Protein 3C6X (pdb70)

Sequence (256 aa):
AFAHFVLIHTICHGAWIWHKLKPLLEALGHKKVTALDLAASGVVDDPPRQIEEIGSFDEYSEPLLTFLEEALPPGEKKVILVGESCGGLNIAIAADKKYCEKIAAAVFHNSVLPDTEHCCPSYVVDKLMEVFPDWKDTTYFTTYTTKDGKEEITGLKLGFTLLRENLYTLCGGPPEEYELAKMLTRKKKGSLFQNILAKRPFFTKEGYGSIKKIYVWTDQDEIFLPEFQLWQIENYKPDKVYKVEGGDHKLQLTKTKEIAEILQEVADTYN

Structure (mmCIF, N/CA/C/O backbone):
data_3C6X
#
_entry.id   3C6X
#
_cell.length_a   47.251
_cell.length_b   106.343
_cell.length_c   128.220
_cell.angle_alpha   90.00
_cell.angle_beta   90.00
_cell.angle_gamma   90.00
#
_symmetry.space_group_name_H-M   'C 2 2 21'
#
loop_
_entity.id
_entity.type
_entity.pdbx_description
1 polymer Hydroxynitrilase
2 non-polymer 'SULFATE ION'
3 non-polymer BETA-MERCAPTOETHANOL
4 non-polymer DI(HYDROXYETHYL)ETHER
5 water water
#
loop_
_atom_site.group_PDB
_atom_site.id
_atom_site.type_symbol
_atom_site.label_atom_id
_atom_site.label_alt_id
_atom_site.label_comp_id
_atom_site.label_asym_id
_atom_site.label_entity_id
_atom_site.label_seq_id
_atom_site.pdbx_PDB_ins_code
_atom_site.Cartn_x
_atom_site.Cartn_y
_atom_site.Cartn_z
_atom_site.occupancy
_atom_site.B_iso_or_equiv
_atom_site.auth_seq_id
_atom_site.auth_comp_id
_atom_site.auth_asym_id
_atom_site.auth_atom_id
_atom_site.pdbx_PDB_model_num
ATOM 1 N N . ALA A 1 2 ? 27.774 25.707 5.537 1.00 11.77 2 ALA A N 1
ATOM 2 C CA . ALA A 1 2 ? 26.366 25.438 5.187 1.00 11.45 2 ALA A CA 1
ATOM 3 C C . ALA A 1 2 ? 25.703 26.707 4.686 1.00 9.59 2 ALA A C 1
ATOM 4 O O . ALA A 1 2 ? 26.115 27.801 5.032 1.00 10.49 2 ALA A O 1
ATOM 11 N N . PHE A 1 3 ? 24.656 26.506 3.902 1.00 9.22 3 PHE A N 1
ATOM 12 C CA . PHE A 1 3 ? 23.792 27.583 3.431 1.00 9.09 3 PHE A CA 1
ATOM 13 C C . PHE A 1 3 ? 22.461 27.580 4.166 1.00 9.73 3 PHE A C 1
ATOM 14 O O . PHE A 1 3 ? 21.980 26.490 4.557 1.00 13.02 3 PHE A O 1
ATOM 31 N N . ALA A 1 4 ? 21.852 28.687 4.394 1.00 8.23 4 ALA A N 1
ATOM 32 C CA . ALA A 1 4 ? 20.608 28.890 5.025 1.00 7.99 4 ALA A CA 1
ATOM 33 C C . ALA A 1 4 ? 19.738 29.850 4.224 1.00 7.48 4 ALA A C 1
ATOM 34 O O . ALA A 1 4 ? 20.233 30.555 3.326 1.00 8.59 4 ALA A O 1
ATOM 41 N N . HIS A 1 5 ? 18.479 29.891 4.620 1.00 7.27 5 HIS A N 1
ATOM 42 C CA . HIS A 1 5 ? 17.533 30.903 4.160 1.00 7.24 5 HIS A CA 1
ATOM 43 C C . HIS A 1 5 ? 17.303 31.841 5.327 1.00 6.76 5 HIS A C 1
ATOM 44 O O . HIS A 1 5 ? 16.649 31.498 6.308 1.00 7.87 5 HIS A O 1
ATOM 58 N N . PHE A 1 6 ? 17.859 33.052 5.200 1.00 7.01 6 PHE A N 1
ATOM 59 C CA . PHE A 1 6 ? 17.699 34.111 6.199 1.00 6.89 6 PHE A CA 1
ATOM 60 C C . PHE A 1 6 ? 16.493 34.976 5.830 1.00 6.89 6 PHE A C 1
ATOM 61 O O . PHE A 1 6 ? 16.346 35.363 4.674 1.00 7.89 6 PHE A O 1
ATOM 78 N N . VAL A 1 7 ? 15.691 35.306 6.851 1.00 6.62 7 VAL A N 1
ATOM 79 C CA . VAL A 1 7 ? 14.552 36.219 6.682 1.00 6.46 7 VAL A CA 1
ATOM 80 C C . VAL A 1 7 ? 14.852 37.412 7.578 1.00 6.24 7 VAL A C 1
ATOM 81 O O . VAL A 1 7 ? 14.874 37.305 8.797 1.00 7.03 7 VAL A O 1
ATOM 94 N N . LEU A 1 8 ? 15.126 38.544 6.931 1.00 6.37 8 LEU A N 1
ATOM 95 C CA . LEU A 1 8 ? 15.571 39.769 7.597 1.00 6.36 8 LEU A CA 1
ATOM 96 C C . LEU A 1 8 ? 14.337 40.633 7.886 1.00 5.91 8 LEU A C 1
ATOM 97 O O . LEU A 1 8 ? 13.544 40.905 6.975 1.00 6.99 8 LEU A O 1
ATOM 113 N N . ILE A 1 9 ? 14.205 41.084 9.134 1.00 5.87 9 ILE A N 1
ATOM 114 C CA . ILE A 1 9 ? 13.019 41.742 9.664 1.00 5.97 9 ILE A CA 1
ATOM 115 C C . ILE A 1 9 ? 13.418 43.089 10.265 1.00 5.81 9 ILE A C 1
ATOM 116 O O . ILE A 1 9 ? 14.085 43.155 11.299 1.00 6.27 9 ILE A O 1
ATOM 132 N N . HIS A 1 10 ? 13.036 44.155 9.581 1.00 6.07 10 HIS A N 1
ATOM 133 C CA . HIS A 1 10 ? 13.295 45.531 9.995 1.00 6.12 10 HIS A CA 1
ATOM 134 C C . HIS A 1 10 ? 12.481 45.907 11.245 1.00 6.19 10 HIS A C 1
ATOM 135 O O . HIS A 1 10 ? 11.523 45.229 11.620 1.00 6.95 10 HIS A O 1
ATOM 149 N N . THR A 1 11 ? 12.871 47.050 11.824 1.00 6.56 11 THR A N 1
ATOM 150 C CA . THR A 1 11 ? 12.186 47.631 12.972 1.00 6.70 11 THR A CA 1
ATOM 151 C C . THR A 1 11 ? 11.060 48.583 12.567 1.00 6.84 11 THR A C 1
ATOM 152 O O . THR A 1 11 ? 10.856 48.913 11.406 1.00 6.54 11 THR A O 1
ATOM 163 N N . ILE A 1 12 ? 10.329 49.051 13.572 1.00 7.23 12 ILE A N 1
ATOM 164 C CA . ILE A 1 12 ? 9.254 50.009 13.317 1.00 7.30 12 ILE A CA 1
ATOM 165 C C . ILE A 1 12 ? 9.821 51.235 12.623 1.00 6.83 12 ILE A C 1
ATOM 166 O O . ILE A 1 12 ? 10.961 51.673 12.868 1.00 7.57 12 ILE A O 1
ATOM 182 N N . CYS A 1 13 ? 8.993 51.789 11.757 1.00 6.87 13 CYS A N 1
ATOM 183 C CA . CYS A 1 13 ? 9.278 53.014 11.018 1.00 7.36 13 CYS A CA 1
ATOM 184 C C . CYS A 1 13 ? 10.319 52.792 9.911 1.00 7.47 13 CYS A C 1
ATOM 185 O O . CYS A 1 13 ? 10.657 53.767 9.237 1.00 8.97 13 CYS A O 1
ATOM 192 N N . HIS A 1 14 ? 10.813 51.574 9.749 1.00 6.89 14 HIS A N 1
ATOM 193 C CA . HIS A 1 14 ? 11.808 51.212 8.766 1.00 6.91 14 HIS A CA 1
ATOM 194 C C . HIS A 1 14 ? 11.173 50.274 7.738 1.00 6.61 14 HIS A C 1
ATOM 195 O O . HIS A 1 14 ? 9.964 50.073 7.733 1.00 8.13 14 HIS A O 1
ATOM 209 N N . GLY A 1 15 ? 11.995 49.695 6.872 1.00 7.15 15 GLY A N 1
ATOM 210 C CA . GLY A 1 15 ? 11.561 48.782 5.830 1.00 6.59 15 GLY A CA 1
ATOM 211 C C . GLY A 1 15 ? 12.722 47.912 5.440 1.00 6.45 15 GLY A C 1
ATOM 212 O O . GLY A 1 15 ? 13.835 48.045 5.985 1.00 6.91 15 GLY A O 1
ATOM 216 N N . ALA A 1 16 ? 12.498 47.029 4.488 1.00 6.71 16 ALA A N 1
ATOM 217 C CA . ALA A 1 16 ? 13.520 46.120 3.985 1.00 6.87 16 ALA A CA 1
ATOM 218 C C . ALA A 1 16 ? 14.791 46.823 3.581 1.00 6.22 16 ALA A C 1
ATOM 219 O O . ALA A 1 16 ? 15.878 46.230 3.669 1.00 6.45 16 ALA A O 1
ATOM 226 N N . TRP A 1 17 ? 14.679 48.057 3.112 1.00 6.22 17 TRP A N 1
ATOM 227 C CA . TRP A 1 17 ? 15.812 48.862 2.667 1.00 6.33 17 TRP A CA 1
ATOM 228 C C . TRP A 1 17 ? 16.929 48.926 3.674 1.00 6.20 17 TRP A C 1
ATOM 229 O O . TRP A 1 17 ? 18.098 49.109 3.276 1.00 6.61 17 TRP A O 1
ATOM 250 N N . ILE A 1 18 ? 16.675 48.789 4.985 1.00 6.19 18 ILE A N 1
ATOM 251 C CA . ILE A 1 18 ? 17.765 48.862 5.954 1.00 6.41 18 ILE A CA 1
ATOM 252 C C . ILE A 1 18 ? 18.783 47.738 5.740 1.00 6.38 18 ILE A C 1
ATOM 253 O O . ILE A 1 18 ? 19.958 47.865 6.142 1.00 7.01 18 ILE A O 1
ATOM 269 N N . TRP A 1 19 ? 18.352 46.647 5.118 1.00 6.06 19 TRP A N 1
ATOM 270 C CA . TRP A 1 19 ? 19.168 45.470 4.868 1.00 6.29 19 TRP A CA 1
ATOM 271 C C . TRP A 1 19 ? 19.923 45.516 3.534 1.00 5.99 19 TRP A C 1
ATOM 272 O O . TRP A 1 19 ? 20.462 44.495 3.102 1.00 6.69 19 TRP A O 1
ATOM 293 N N . HIS A 1 20 ? 19.935 46.670 2.861 1.00 6.21 20 HIS A N 1
ATOM 294 C CA . HIS A 1 20 ? 20.460 46.712 1.500 1.00 6.66 20 HIS A CA 1
ATOM 295 C C . HIS A 1 20 ? 21.931 46.395 1.373 1.00 6.55 20 HIS A C 1
ATOM 296 O O . HIS A 1 20 ? 22.368 46.025 0.273 1.00 7.62 20 HIS A O 1
ATOM 310 N N . LYS A 1 21 ? 22.714 46.566 2.442 1.00 6.73 21 LYS A N 1
ATOM 311 C CA . LYS A 1 21 ? 24.115 46.145 2.429 1.00 7.28 21 LYS A CA 1
ATOM 312 C C . LYS A 1 21 ? 24.295 44.690 2.830 1.00 7.25 21 LYS A C 1
ATOM 313 O O . LYS A 1 21 ? 25.122 43.957 2.269 1.00 9.00 21 LYS A O 1
ATOM 332 N N . LEU A 1 22 ? 23.545 44.230 3.834 1.00 6.89 22 LEU A N 1
ATOM 333 C CA . LEU A 1 22 ? 23.726 42.892 4.349 1.00 6.69 22 LEU A CA 1
ATOM 334 C C . LEU A 1 22 ? 23.254 41.821 3.376 1.00 6.91 22 LEU A C 1
ATOM 335 O O . LEU A 1 22 ? 23.869 40.765 3.250 1.00 7.71 22 LEU A O 1
ATOM 351 N N . LYS A 1 23 ? 22.115 42.054 2.725 1.00 6.78 23 LYS A N 1
ATOM 352 C CA . LYS A 1 23 ? 21.517 41.036 1.854 1.00 7.13 23 LYS A CA 1
ATOM 353 C C . LYS A 1 23 ? 22.498 40.584 0.769 1.00 7.31 23 LYS A C 1
ATOM 354 O O . LYS A 1 23 ? 22.722 39.370 0.643 1.00 7.71 23 LYS A O 1
ATOM 373 N N . PRO A 1 24 ? 23.130 41.473 -0.008 1.00 7.90 24 PRO A N 1
ATOM 374 C CA . PRO A 1 24 ? 24.069 40.984 -1.028 1.00 9.06 24 PRO A CA 1
ATOM 375 C C . PRO A 1 24 ? 25.271 40.279 -0.419 1.00 8.39 24 PRO A C 1
ATOM 376 O O . PRO A 1 24 ? 25.821 39.356 -1.032 1.00 8.96 24 PRO A O 1
ATOM 387 N N . LEU A 1 25 ? 25.732 40.691 0.747 1.00 8.20 25 LEU A N 1
ATOM 388 C CA . LEU A 1 25 ? 26.873 40.018 1.372 1.00 8.50 25 LEU A CA 1
ATOM 389 C C . LEU A 1 25 ? 26.521 38.595 1.755 1.00 7.95 25 LEU A C 1
ATOM 390 O O . LEU A 1 25 ? 27.297 37.639 1.517 1.00 9.41 25 LEU A O 1
ATOM 416 N N . LEU A 1 26 ? 25.334 38.374 2.321 1.00 7.26 26 LEU A N 1
ATOM 417 C CA . LEU A 1 26 ? 24.899 37.028 2.638 1.00 7.29 26 LEU A CA 1
ATOM 418 C C . LEU A 1 26 ? 24.740 36.196 1.377 1.00 7.35 26 LEU A C 1
ATOM 419 O O . LEU A 1 26 ? 25.083 35.009 1.350 1.00 8.04 26 LEU A O 1
ATOM 435 N N . GLU A 1 27 ? 24.205 36.794 0.300 1.00 7.26 27 GLU A N 1
ATOM 436 C CA . GLU A 1 27 ? 24.080 36.057 -0.950 1.00 7.71 27 GLU A CA 1
ATOM 437 C C . GLU A 1 27 ? 25.444 35.694 -1.501 1.00 7.82 27 GLU A C 1
ATOM 438 O O . GLU A 1 27 ? 25.598 34.608 -2.105 1.00 8.88 27 GLU A O 1
ATOM 450 N N . ALA A 1 28 ? 26.443 36.522 -1.307 1.00 8.29 28 ALA A N 1
ATOM 451 C CA . ALA A 1 28 ? 27.811 36.232 -1.772 1.00 8.97 28 ALA A CA 1
ATOM 452 C C . ALA A 1 28 ? 28.467 35.119 -0.967 1.00 8.85 28 ALA A C 1
ATOM 453 O O . ALA A 1 28 ? 29.486 34.580 -1.421 1.00 10.77 28 ALA A O 1
ATOM 460 N N . LEU A 1 29 ? 27.897 34.719 0.165 1.00 8.67 29 LEU A N 1
ATOM 461 C CA . LEU A 1 29 ? 28.278 33.536 0.923 1.00 8.77 29 LEU A CA 1
ATOM 462 C C . LEU A 1 29 ? 27.526 32.297 0.488 1.00 8.43 29 LEU A C 1
ATOM 463 O O . LEU A 1 29 ? 27.809 31.193 0.971 1.00 9.83 29 LEU A O 1
ATOM 479 N N . GLY A 1 30 ? 26.529 32.456 -0.383 1.00 8.37 30 GLY A N 1
ATOM 480 C CA . GLY A 1 30 ? 25.733 31.351 -0.887 1.00 8.57 30 GLY A CA 1
ATOM 481 C C . GLY A 1 30 ? 24.367 31.172 -0.296 1.00 8.30 30 GLY A C 1
ATOM 482 O O . GLY A 1 30 ? 23.666 30.195 -0.614 1.00 8.94 30 GLY A O 1
ATOM 486 N N . HIS A 1 31 ? 23.947 32.089 0.590 1.00 7.98 31 HIS A N 1
ATOM 487 C CA . HIS A 1 31 ? 22.650 31.963 1.255 1.00 7.73 31 HIS A CA 1
ATOM 488 C C . HIS A 1 31 ? 21.516 32.474 0.385 1.00 7.42 31 HIS A C 1
ATOM 489 O O . HIS A 1 31 ? 21.704 33.273 -0.524 1.00 8.94 31 HIS A O 1
ATOM 503 N N A LYS A 1 32 ? 20.313 32.018 0.733 0.50 7.80 32 LYS A N 1
ATOM 504 N N B LYS A 1 32 ? 20.305 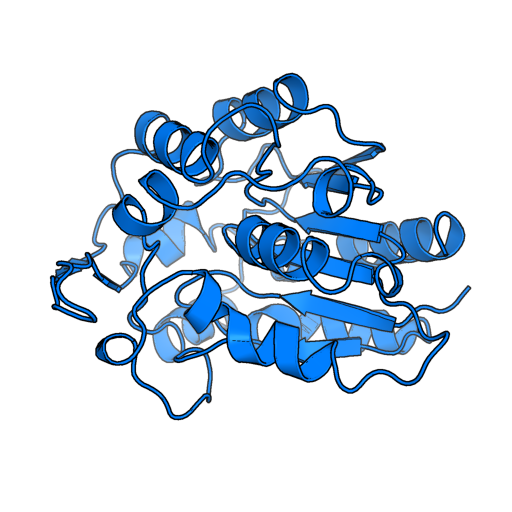32.046 0.741 0.50 7.62 32 LYS A N 1
ATOM 505 C CA A LYS A 1 32 ? 19.077 32.640 0.267 0.50 7.86 32 LYS A CA 1
ATOM 506 C CA B LYS A 1 32 ? 19.065 32.636 0.253 0.50 7.44 32 LYS A CA 1
ATOM 507 C C A LYS A 1 32 ? 18.722 33.721 1.286 0.50 7.14 32 LYS A C 1
ATOM 508 C C B LYS A 1 32 ? 18.597 33.671 1.272 0.50 7.29 32 LYS A C 1
ATOM 509 O O A LYS A 1 32 ? 18.906 33.504 2.502 0.50 6.76 32 LYS A O 1
ATOM 510 O O B LYS A 1 32 ? 18.582 33.360 2.480 0.50 6.76 32 LYS A O 1
ATOM 547 N N . VAL A 1 33 ? 18.213 34.845 0.811 1.00 7.11 33 VAL A N 1
ATOM 548 C CA . VAL A 1 33 ? 17.825 35.939 1.698 1.00 6.85 33 VAL A CA 1
ATOM 549 C C . VAL A 1 33 ? 16.483 36.498 1.265 1.00 6.78 33 VAL A C 1
ATOM 550 O O . VAL A 1 33 ? 16.320 36.839 0.077 1.00 7.77 33 VAL A O 1
ATOM 563 N N . THR A 1 34 ? 15.579 36.648 2.224 1.00 6.61 34 THR A N 1
ATOM 564 C CA . THR A 1 34 ? 14.325 37.369 2.043 1.00 6.94 34 THR A CA 1
ATOM 565 C C . THR A 1 34 ? 14.354 38.571 2.985 1.00 6.61 34 THR A C 1
ATOM 566 O O . THR A 1 34 ? 14.592 38.376 4.186 1.00 8.57 34 THR A O 1
ATOM 577 N N . ALA A 1 35 ? 14.117 39.760 2.478 1.00 6.75 35 ALA A N 1
ATOM 578 C CA . ALA A 1 35 ? 14.022 40.976 3.277 1.00 6.71 35 ALA A CA 1
ATOM 579 C C . ALA A 1 35 ? 12.639 41.561 3.036 1.00 6.91 35 ALA A C 1
ATOM 580 O O . ALA A 1 35 ? 12.366 42.051 1.963 1.00 9.27 35 ALA A O 1
ATOM 587 N N . LEU A 1 36 ? 11.779 41.452 4.032 1.00 8.03 36 LEU A N 1
ATOM 588 C CA . LEU A 1 36 ? 10.400 41.804 3.954 1.00 9.81 36 LEU A CA 1
ATOM 589 C C . LEU A 1 36 ? 10.111 43.238 4.312 1.00 7.16 36 LEU A C 1
ATOM 590 O O . LEU A 1 36 ? 10.774 43.783 5.160 1.00 10.47 36 LEU A O 1
ATOM 606 N N . ASP A 1 37 ? 9.084 43.860 3.708 1.00 7.37 37 ASP A N 1
ATOM 607 C CA . ASP A 1 37 ? 8.423 45.021 4.280 1.00 6.79 37 ASP A CA 1
ATOM 608 C C . ASP A 1 37 ? 7.224 44.537 5.113 1.00 6.61 37 ASP A C 1
ATOM 609 O O . ASP A 1 37 ? 6.343 43.846 4.603 1.00 7.55 37 ASP A O 1
ATOM 618 N N . LEU A 1 38 ? 7.215 44.912 6.391 1.00 6.68 38 LEU A N 1
ATOM 619 C CA . LEU A 1 38 ? 6.073 44.628 7.244 1.00 6.82 38 LEU A CA 1
ATOM 620 C C . LEU A 1 38 ? 4.932 45.561 6.897 1.00 6.81 38 LEU A C 1
ATOM 621 O O . LEU A 1 38 ? 5.025 46.406 6.005 1.00 7.28 38 LEU A O 1
ATOM 637 N N . ALA A 1 39 ? 3.781 45.382 7.566 1.00 7.46 39 ALA A N 1
ATOM 638 C CA . ALA A 1 39 ? 2.624 46.197 7.169 1.00 7.80 39 ALA A CA 1
ATOM 639 C C . ALA A 1 39 ? 2.957 47.679 7.361 1.00 7.41 39 ALA A C 1
ATOM 640 O O . ALA A 1 39 ? 3.589 48.063 8.341 1.00 8.00 39 ALA A O 1
ATOM 647 N N . ALA A 1 40 ? 2.486 48.483 6.412 1.00 8.11 40 ALA A N 1
ATOM 648 C CA . ALA A 1 40 ? 2.591 49.952 6.508 1.00 8.36 40 ALA A CA 1
ATOM 649 C C . ALA A 1 40 ? 4.054 50.389 6.624 1.00 7.86 40 ALA A C 1
ATOM 650 O O . ALA A 1 40 ? 4.325 51.494 7.127 1.00 9.47 40 ALA A O 1
ATOM 657 N N . SER A 1 41 ? 4.980 49.592 6.085 1.00 7.38 41 SER A N 1
ATOM 658 C CA . SER A 1 41 ? 6.403 49.845 6.173 1.00 7.16 41 SER A CA 1
ATOM 659 C C . SER A 1 41 ? 7.054 49.808 4.822 1.00 7.59 41 SER A C 1
ATOM 660 O O . SER A 1 41 ? 6.587 49.071 3.923 1.00 8.09 41 SER A O 1
ATOM 668 N N . GLY A 1 42 ? 8.145 50.514 4.624 1.00 7.85 42 GLY A N 1
ATOM 669 C CA . GLY A 1 42 ? 8.846 50.484 3.343 1.00 8.77 42 GLY A CA 1
ATOM 670 C C . GLY A 1 42 ? 7.887 50.854 2.221 1.00 9.65 42 GLY A C 1
ATOM 671 O O . GLY A 1 42 ? 7.224 51.894 2.302 1.00 12.09 42 GLY A O 1
ATOM 675 N N A VAL A 1 43 ? 7.767 49.965 1.218 0.50 8.78 43 VAL A N 1
ATOM 676 N N B VAL A 1 43 ? 7.892 50.136 1.116 0.50 11.61 43 VAL A N 1
ATOM 677 C CA A VAL A 1 43 ? 6.814 50.142 0.102 0.50 7.09 43 VAL A CA 1
ATOM 678 C CA B VAL A 1 43 ? 7.047 50.797 0.079 0.50 13.95 43 VAL A CA 1
ATOM 679 C C A VAL A 1 43 ? 5.534 49.325 0.223 0.50 6.44 43 VAL A C 1
ATOM 680 C C B VAL A 1 43 ? 5.705 50.171 0.167 0.50 13.11 43 VAL A C 1
ATOM 681 O O A VAL A 1 43 ? 4.713 49.233 -0.721 0.50 7.36 43 VAL A O 1
ATOM 682 O O B VAL A 1 43 ? 4.906 50.266 -0.809 0.50 23.15 43 VAL A O 1
ATOM 689 N N A ASP A 1 44 ? 5.255 48.811 1.435 0.50 6.20 44 ASP A N 1
ATOM 690 N N B ASP A 1 44 ? 5.284 49.510 1.262 0.50 11.61 44 ASP A N 1
ATOM 691 C CA A ASP A 1 44 ? 3.929 48.264 1.643 0.50 6.41 44 ASP A CA 1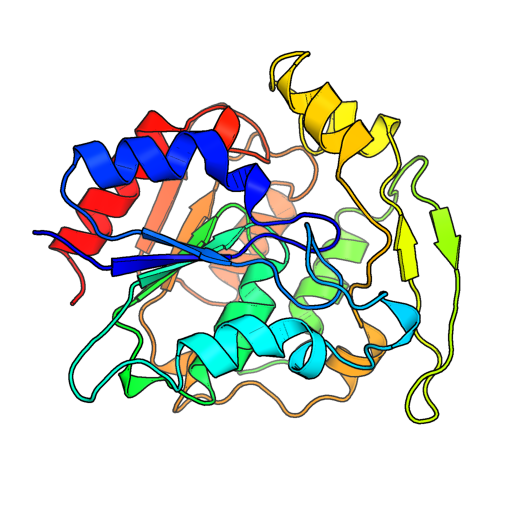
ATOM 692 C CA B ASP A 1 44 ? 3.914 49.055 1.337 0.50 15.13 44 ASP A CA 1
ATOM 693 C C A ASP A 1 44 ? 2.848 49.325 1.446 0.50 6.22 44 ASP A C 1
ATOM 694 C C B ASP A 1 44 ? 2.962 50.255 1.323 0.50 15.75 44 ASP A C 1
ATOM 695 O O A ASP A 1 44 ? 2.983 50.480 1.893 0.50 6.55 44 ASP A O 1
ATOM 696 O O B ASP A 1 44 ? 3.102 51.191 2.105 0.50 15.78 44 ASP A O 1
ATOM 705 N N A PRO A 1 45 ? 1.737 49.007 0.800 0.50 6.61 45 PRO A N 1
ATOM 706 N N B PRO A 1 45 ? 1.755 50.189 1.072 0.50 21.67 45 PRO A N 1
ATOM 707 C CA A PRO A 1 45 ? 0.689 49.992 0.484 0.50 8.28 45 PRO A CA 1
ATOM 708 C CA B PRO A 1 45 ? 0.418 50.537 0.610 0.50 21.51 45 PRO A CA 1
ATOM 709 C C A PRO A 1 45 ? -0.193 50.454 1.621 0.50 8.73 45 PRO A C 1
ATOM 710 C C B PRO A 1 45 ? -0.523 50.903 1.645 0.50 24.71 45 PRO A C 1
ATOM 711 O O A PRO A 1 45 ? -1.010 51.314 1.279 0.50 11.95 45 PRO A O 1
ATOM 712 O O B PRO A 1 45 ? -1.604 51.393 1.682 0.50 28.83 45 PRO A O 1
ATOM 719 N N . ARG A 1 46 ? -0.160 49.881 2.753 1.00 11.26 46 ARG A N 1
ATOM 720 C CA . ARG A 1 46 ? -0.995 50.248 3.873 1.00 11.17 46 ARG A CA 1
ATOM 721 C C . ARG A 1 46 ? -0.370 51.494 4.604 1.00 10.51 46 ARG A C 1
ATOM 722 O O . ARG A 1 46 ? 0.858 51.679 4.601 1.00 9.65 46 ARG A O 1
ATOM 743 N N . GLN A 1 47 ? -1.217 52.306 5.275 1.00 11.31 47 GLN A N 1
ATOM 744 C CA . GLN A 1 47 ? -0.764 53.312 6.214 1.00 11.21 47 GLN A CA 1
ATOM 745 C C . GLN A 1 47 ? -0.942 52.794 7.631 1.00 9.85 47 GLN A C 1
ATOM 746 O O . GLN A 1 47 ? -1.787 51.945 7.868 1.00 10.39 47 GLN A O 1
ATOM 760 N N . ILE A 1 48 ? -0.144 53.297 8.583 1.00 10.07 48 ILE A N 1
ATOM 761 C CA . ILE A 1 48 ? -0.163 52.735 9.910 1.00 9.70 48 ILE A CA 1
ATOM 762 C C . ILE A 1 48 ? -1.542 52.825 10.567 1.00 9.41 48 ILE A C 1
ATOM 763 O O . ILE A 1 48 ? -1.871 51.965 11.383 1.00 9.78 48 ILE A O 1
ATOM 779 N N . GLU A 1 49 ? -2.319 53.853 10.248 1.00 11.23 49 GLU A N 1
ATOM 780 C CA . GLU A 1 49 ? -3.613 53.999 10.889 1.00 11.58 49 GLU A CA 1
ATOM 781 C C . GLU A 1 49 ? -4.599 52.871 10.555 1.00 11.37 49 GLU A C 1
ATOM 782 O O . GLU A 1 49 ? -5.618 52.730 11.222 1.00 13.71 49 GLU A O 1
ATOM 794 N N . GLU A 1 50 ? -4.270 52.020 9.558 1.00 10.76 50 GLU A N 1
ATOM 795 C CA . GLU A 1 50 ? -5.045 50.864 9.232 1.00 11.89 50 GLU A CA 1
ATOM 796 C C . GLU A 1 50 ? -4.685 49.671 10.124 1.00 11.46 50 GLU A C 1
ATOM 797 O O . GLU A 1 50 ? -5.362 48.652 10.043 1.00 14.10 50 GLU A O 1
ATOM 809 N N . ILE A 1 51 ? -3.619 49.745 10.914 1.00 9.60 51 ILE A N 1
ATOM 810 C CA . ILE A 1 51 ? -3.040 48.605 11.599 1.00 9.34 51 ILE A CA 1
ATOM 811 C C . ILE A 1 51 ? -3.348 48.737 13.085 1.00 9.32 51 ILE A C 1
ATOM 812 O O . ILE A 1 51 ? -3.082 49.768 13.698 1.00 10.77 51 ILE A O 1
ATOM 828 N N . GLY A 1 52 ? -3.920 47.671 13.673 1.00 9.57 52 GLY A N 1
ATOM 829 C CA . GLY A 1 52 ? -4.383 47.755 15.057 1.00 10.28 52 GLY A CA 1
ATOM 830 C C . GLY A 1 52 ? -3.574 47.054 16.110 1.00 9.80 52 GLY A C 1
ATOM 831 O O . GLY A 1 52 ? -3.932 47.145 17.296 1.00 11.25 52 GLY A O 1
ATOM 835 N N . SER A 1 53 ? -2.521 46.309 15.734 1.00 9.09 53 SER A N 1
ATOM 836 C CA . SER A 1 53 ? -1.753 45.564 16.726 1.00 9.02 53 SER A CA 1
ATOM 837 C C . SER A 1 53 ? -0.418 45.194 16.098 1.00 8.42 53 SER A C 1
ATOM 838 O O . SER A 1 53 ? -0.245 45.190 14.873 1.00 8.18 53 SER A O 1
ATOM 846 N N . PHE A 1 54 ? 0.498 44.773 16.958 1.00 8.60 54 PHE A N 1
ATOM 847 C CA . PHE A 1 54 ? 1.786 44.248 16.512 1.00 8.59 54 PHE A CA 1
ATOM 848 C C . PHE A 1 54 ? 1.587 42.956 15.691 1.00 8.24 54 PHE A C 1
ATOM 849 O O . PHE A 1 54 ? 2.359 42.671 14.783 1.00 8.61 54 PHE A O 1
ATOM 866 N N . ASP A 1 55 ? 0.563 42.189 16.002 1.00 8.74 55 ASP A N 1
ATOM 867 C CA . ASP A 1 55 ? 0.261 40.974 15.253 1.00 9.08 55 ASP A CA 1
ATOM 868 C C . ASP A 1 55 ? -0.198 41.337 13.844 1.00 8.50 55 ASP A C 1
ATOM 869 O O . ASP A 1 55 ? 0.279 40.700 12.888 1.00 9.52 55 ASP A O 1
ATOM 878 N N . GLU A 1 56 ? -1.062 42.307 13.666 1.00 8.73 56 GLU A N 1
ATOM 879 C CA . GLU A 1 56 ? -1.447 42.743 12.313 1.00 8.75 56 GLU A CA 1
ATOM 880 C C . GLU A 1 56 ? -0.271 43.321 11.558 1.00 8.17 56 GLU A C 1
ATOM 881 O O . GLU A 1 56 ? -0.083 43.074 10.358 1.00 8.68 56 GLU A O 1
ATOM 899 N N . TYR A 1 57 ? 0.569 44.090 12.265 1.00 7.48 57 TYR A N 1
ATOM 900 C CA . TYR A 1 57 ? 1.801 44.656 11.691 1.00 7.35 57 TYR A CA 1
ATOM 901 C C . TYR A 1 57 ? 2.693 43.567 11.114 1.00 6.92 57 TYR A C 1
ATOM 902 O O . TYR A 1 57 ? 3.376 43.743 10.111 1.00 7.64 57 TYR A O 1
ATOM 920 N N . SER A 1 58 ? 2.694 42.399 11.767 1.00 7.38 58 SER A N 1
ATOM 921 C CA . SER A 1 58 ? 3.502 41.262 11.399 1.00 7.68 58 SER A CA 1
ATOM 922 C C . SER A 1 58 ? 2.955 40.475 10.191 1.00 7.44 58 SER A C 1
ATOM 923 O O . SER A 1 58 ? 3.621 39.497 9.807 1.00 8.31 58 SER A O 1
ATOM 931 N N . GLU A 1 59 ? 1.807 40.834 9.648 1.00 8.11 59 GLU A N 1
ATOM 932 C CA . GLU A 1 59 ? 1.185 39.977 8.630 1.00 8.30 59 GLU A CA 1
ATOM 933 C C . GLU A 1 59 ? 2.156 39.590 7.529 1.00 8.05 59 GLU A C 1
ATOM 934 O O . GLU A 1 59 ? 2.146 38.394 7.161 1.00 8.56 59 GLU A O 1
ATOM 946 N N . PRO A 1 60 ? 2.963 40.447 6.903 1.00 7.81 60 PRO A N 1
ATOM 947 C CA . PRO A 1 60 ? 3.788 39.964 5.793 1.00 8.35 60 PRO A CA 1
ATOM 948 C C . PRO A 1 60 ? 4.749 38.858 6.189 1.00 7.76 60 PRO A C 1
ATOM 949 O O . PRO A 1 60 ? 5.055 37.967 5.380 1.00 8.57 60 PRO A O 1
ATOM 960 N N . LEU A 1 61 ? 5.252 38.893 7.419 1.00 7.90 61 LEU A N 1
ATOM 961 C CA . LEU A 1 61 ? 6.136 37.812 7.910 1.00 7.78 61 LEU A CA 1
ATOM 962 C C . LEU A 1 61 ? 5.353 36.524 8.087 1.00 7.83 61 LEU A C 1
ATOM 963 O O . LEU A 1 61 ? 5.811 35.448 7.663 1.00 8.41 61 LEU A O 1
ATOM 979 N N . LEU A 1 62 ? 4.152 36.590 8.670 1.00 8.00 62 LEU A N 1
ATOM 980 C CA . LEU A 1 62 ? 3.332 35.392 8.820 1.00 8.49 62 LEU A CA 1
ATOM 981 C C . LEU A 1 62 ? 2.923 34.818 7.497 1.00 7.99 62 LEU A C 1
ATOM 982 O O . LEU A 1 62 ? 2.956 33.581 7.316 1.00 8.72 62 LEU A O 1
ATOM 998 N N . THR A 1 63 ? 2.548 35.655 6.544 1.00 8.15 63 THR A N 1
ATOM 999 C CA . THR A 1 63 ? 2.162 35.182 5.195 1.00 8.47 63 THR A CA 1
ATOM 1000 C C . THR A 1 63 ? 3.340 34.533 4.519 1.00 8.41 63 THR A C 1
ATOM 1001 O O . THR A 1 63 ? 3.192 33.477 3.858 1.00 8.57 63 THR A O 1
ATOM 1012 N N . PHE A 1 64 ? 4.542 35.093 4.643 1.00 8.08 64 PHE A N 1
ATOM 1013 C CA . PHE A 1 64 ? 5.730 34.503 4.055 1.00 8.15 64 PHE A CA 1
ATOM 1014 C C . PHE A 1 64 ? 5.974 33.122 4.651 1.00 7.94 64 PHE A C 1
ATOM 1015 O O . PHE A 1 64 ? 6.308 32.163 3.940 1.00 8.55 64 PHE A O 1
ATOM 1043 N N . LEU A 1 65 ? 5.898 33.008 5.971 1.00 8.00 65 LEU A N 1
ATOM 1044 C CA . LEU A 1 65 ? 6.157 31.739 6.616 1.00 8.26 65 LEU A CA 1
ATOM 1045 C C . LEU A 1 65 ? 5.115 30.702 6.223 1.00 8.11 65 LEU A C 1
ATOM 1046 O O . LEU A 1 65 ? 5.469 29.538 5.993 1.00 8.49 65 LEU A O 1
ATOM 1062 N N A GLU A 1 66 ? 3.866 31.104 6.113 0.50 8.56 66 GLU A N 1
ATOM 1063 N N B GLU A 1 66 ? 3.870 31.114 6.116 0.50 8.48 66 GLU A N 1
ATOM 1064 C CA A GLU A 1 66 ? 2.821 30.198 5.661 0.50 9.21 66 GLU A CA 1
ATOM 1065 C CA B GLU A 1 66 ? 2.824 30.210 5.673 0.50 8.77 66 GLU A CA 1
ATOM 1066 C C A GLU A 1 66 ? 3.115 29.611 4.289 0.50 8.88 66 GLU A C 1
ATOM 1067 C C B GLU A 1 66 ? 3.138 29.616 4.306 0.50 8.04 66 GLU A C 1
ATOM 1068 O O A GLU A 1 66 ? 2.792 28.456 3.990 0.50 9.63 66 GLU A O 1
ATOM 1069 O O B GLU A 1 66 ? 2.814 28.450 4.073 0.50 10.35 66 GLU A O 1
ATOM 1080 N N . ALA A 1 67 ? 3.764 30.396 3.441 1.00 8.60 67 ALA A N 1
ATOM 1081 C CA . ALA A 1 67 ? 4.084 30.019 2.055 1.00 8.83 67 ALA A CA 1
ATOM 1082 C C . ALA A 1 67 ? 5.267 29.084 1.951 1.00 8.47 67 ALA A C 1
ATOM 1083 O O . ALA A 1 67 ? 5.523 28.536 0.871 1.00 9.81 67 ALA A O 1
ATOM 1090 N N . LEU A 1 68 ? 6.033 28.866 3.018 1.00 8.13 68 LEU A N 1
ATOM 1091 C CA . LEU A 1 68 ? 7.151 27.915 2.924 1.00 8.62 68 LEU A CA 1
ATOM 1092 C C . LEU A 1 68 ? 6.600 26.501 2.820 1.00 8.49 68 LEU A C 1
ATOM 1093 O O . LEU A 1 68 ? 5.803 26.067 3.661 1.00 9.13 68 LEU A O 1
ATOM 1109 N N . PRO A 1 69 ? 7.061 25.707 1.837 1.00 8.84 69 PRO A N 1
ATOM 1110 C CA . PRO A 1 69 ? 6.653 24.298 1.775 1.00 9.45 69 PRO A CA 1
ATOM 1111 C C . PRO A 1 69 ? 7.102 23.514 2.974 1.00 9.07 69 PRO A C 1
ATOM 1112 O O . PRO A 1 69 ? 8.096 23.871 3.641 1.00 9.58 69 PRO A O 1
ATOM 1123 N N . PRO A 1 70 ? 6.435 22.416 3.269 1.00 9.72 70 PRO A N 1
ATOM 1124 C CA . PRO A 1 70 ? 6.843 21.581 4.422 1.00 10.03 70 PRO A CA 1
ATOM 1125 C C . PRO A 1 70 ? 8.288 21.210 4.362 1.00 10.38 70 PRO A C 1
ATOM 1126 O O . PRO A 1 70 ? 8.830 20.857 3.295 1.00 11.10 70 PRO A O 1
ATOM 1137 N N . GLY A 1 71 ? 8.942 21.262 5.511 1.00 11.32 71 GLY A N 1
ATOM 1138 C CA . GLY A 1 71 ? 10.326 20.873 5.646 1.00 13.07 71 GLY A CA 1
ATOM 1139 C C . GLY A 1 71 ? 11.302 21.989 5.493 1.00 12.70 71 GLY A C 1
ATOM 1140 O O . GLY A 1 71 ? 12.466 21.826 5.808 1.00 18.44 71 GLY A O 1
ATOM 1144 N N . GLU A 1 72 ? 10.910 23.123 4.930 1.00 10.55 72 GLU A N 1
ATOM 1145 C CA . GLU A 1 72 ? 11.811 24.248 4.784 1.00 10.64 72 GLU A CA 1
ATOM 1146 C C . GLU A 1 72 ? 11.840 25.097 6.040 1.00 10.69 72 GLU A C 1
ATOM 1147 O O . GLU A 1 72 ? 10.828 25.622 6.464 1.00 16.01 72 GLU A O 1
ATOM 1159 N N A LYS A 1 73 ? 13.028 25.262 6.565 0.60 9.09 73 LYS A N 1
ATOM 1160 N N B LYS A 1 73 ? 12.991 25.230 6.678 0.40 9.60 73 LYS A N 1
ATOM 1161 C CA A LYS A 1 73 ? 13.260 26.089 7.725 0.60 9.17 73 LYS A CA 1
ATOM 1162 C CA B LYS A 1 73 ? 13.145 26.109 7.816 0.40 9.21 73 LYS A CA 1
ATOM 1163 C C A LYS A 1 73 ? 14.007 27.362 7.348 0.60 8.48 73 LYS A C 1
ATOM 1164 C C B LYS A 1 73 ? 14.076 27.287 7.477 0.40 9.91 73 LYS A C 1
ATOM 1165 O O A LYS A 1 73 ? 14.759 27.411 6.349 0.60 9.20 73 LYS A O 1
ATOM 1166 O O B LYS A 1 73 ? 14.989 27.152 6.647 0.40 9.77 73 LYS A O 1
ATOM 1203 N N . VAL A 1 74 ? 13.823 28.393 8.151 1.00 8.11 74 VAL A N 1
ATOM 1204 C CA . VAL A 1 74 ? 14.514 29.668 7.977 1.00 7.62 74 VAL A CA 1
ATOM 1205 C C . VAL A 1 74 ? 15.164 30.092 9.280 1.00 7.44 74 VAL A C 1
ATOM 1206 O O . VAL A 1 74 ? 14.813 29.670 10.372 1.00 8.58 74 VAL A O 1
ATOM 1219 N N . ILE A 1 75 ? 16.135 31.006 9.130 1.00 7.02 75 ILE A N 1
ATOM 1220 C CA . ILE A 1 75 ? 16.719 31.737 10.266 1.00 6.98 75 ILE A CA 1
ATOM 1221 C C . ILE A 1 75 ? 16.169 33.144 10.220 1.00 6.57 75 ILE A C 1
ATOM 1222 O O . ILE A 1 75 ? 16.426 33.879 9.269 1.00 7.11 75 ILE A O 1
ATOM 1238 N N . LEU A 1 76 ? 15.419 33.506 11.239 1.00 6.54 76 LEU A N 1
ATOM 1239 C CA . LEU A 1 76 ? 14.861 34.868 11.359 1.00 6.66 76 LEU A CA 1
ATOM 1240 C C . LEU A 1 76 ? 15.952 35.785 11.916 1.00 6.75 76 LEU A C 1
ATOM 1241 O O . LEU A 1 76 ? 16.659 35.391 12.839 1.00 8.48 76 LEU A O 1
ATOM 1257 N N . VAL A 1 77 ? 16.049 37.000 11.403 1.00 6.41 77 VAL A N 1
ATOM 1258 C CA . VAL A 1 77 ? 17.005 38.009 11.904 1.00 6.54 77 VAL A CA 1
ATOM 1259 C C . VAL A 1 77 ? 16.219 39.287 12.099 1.00 6.37 77 VAL A C 1
ATOM 1260 O O . VAL A 1 77 ? 15.716 39.848 11.112 1.00 7.39 77 VAL A O 1
ATOM 1273 N N . GLY A 1 78 ? 16.071 39.750 13.340 1.00 6.75 78 GLY A N 1
ATOM 1274 C CA . GLY A 1 78 ? 15.269 40.924 13.635 1.00 6.87 78 GLY A CA 1
ATOM 1275 C C . GLY A 1 78 ? 16.101 42.008 14.260 1.00 6.98 78 GLY A C 1
ATOM 1276 O O . GLY A 1 78 ? 16.831 41.729 15.216 1.00 8.14 78 GLY A O 1
ATOM 1280 N N . GLU A 1 79 ? 15.984 43.241 13.777 1.00 7.03 79 GLU A N 1
ATOM 1281 C CA . GLU A 1 79 ? 16.651 44.403 14.380 1.00 7.12 79 GLU A CA 1
ATOM 1282 C C . GLU A 1 79 ? 15.675 45.161 15.269 1.00 7.16 79 GLU A C 1
ATOM 1283 O O . GLU A 1 79 ? 14.503 45.290 14.923 1.00 7.73 79 GLU A O 1
ATOM 1295 N N . SER A 1 80 ? 16.185 45.718 16.371 1.00 7.80 80 SER A N 1
ATOM 1296 C CA . SER A 1 80 ? 15.416 46.639 17.233 1.00 8.97 80 SER A CA 1
ATOM 1297 C C . SER A 1 80 ? 14.058 46.053 17.580 1.00 8.32 80 SER A C 1
ATOM 1298 O O . SER A 1 80 ? 14.006 45.039 18.291 1.00 10.81 80 SER A O 1
ATOM 1306 N N . CYS A 1 81 ? 12.934 46.602 17.162 1.00 8.47 81 CYS A N 1
ATOM 1307 C CA . CYS A 1 81 ? 11.648 46.075 17.576 1.00 9.14 81 CYS A CA 1
ATOM 1308 C C . CYS A 1 81 ? 11.243 44.798 16.848 1.00 8.65 81 CYS A C 1
ATOM 1309 O O . CYS A 1 81 ? 10.253 44.169 17.213 1.00 9.51 81 CYS A O 1
ATOM 1316 N N . GLY A 1 82 ? 12.046 44.397 15.857 1.00 8.20 82 GLY A N 1
ATOM 1317 C CA . GLY A 1 82 ? 11.766 43.173 15.148 1.00 8.65 82 GLY A CA 1
ATOM 1318 C C . GLY A 1 82 ? 11.771 41.937 15.985 1.00 7.60 82 GLY A C 1
ATOM 1319 O O . GLY A 1 82 ? 11.163 40.922 15.586 1.00 8.03 82 GLY A O 1
ATOM 1323 N N . GLY A 1 83 ? 12.384 41.941 17.163 1.00 8.06 83 GLY A N 1
ATOM 1324 C CA . GLY A 1 83 ? 12.267 40.797 18.037 1.00 7.76 83 GLY A CA 1
ATOM 1325 C C . GLY A 1 83 ? 10.836 40.480 18.426 1.00 7.84 83 GLY A C 1
ATOM 1326 O O . GLY A 1 83 ? 10.523 39.309 18.684 1.00 8.26 83 GLY A O 1
ATOM 1330 N N . LEU A 1 84 ? 9.962 41.474 18.477 1.00 7.56 84 LEU A N 1
ATOM 1331 C CA . LEU A 1 84 ? 8.561 41.201 18.733 1.00 7.71 84 LEU A CA 1
ATOM 1332 C C . LEU A 1 84 ? 7.891 40.493 17.564 1.00 7.31 84 LEU A C 1
ATOM 1333 O O . LEU A 1 84 ? 7.052 39.597 17.741 1.00 8.16 84 LEU A O 1
ATOM 1349 N N . ASN A 1 85 ? 8.234 40.881 16.319 1.00 7.07 85 ASN A N 1
ATOM 1350 C CA . ASN A 1 85 ? 7.757 40.135 15.169 1.00 7.18 85 ASN A CA 1
ATOM 1351 C C . ASN A 1 85 ? 8.210 38.680 15.207 1.00 7.41 85 ASN A C 1
ATOM 1352 O O . ASN A 1 85 ? 7.475 37.771 14.820 1.00 7.81 85 ASN A O 1
ATOM 1363 N N . ILE A 1 86 ? 9.457 38.457 15.628 1.00 7.45 86 ILE A N 1
ATOM 1364 C CA . ILE A 1 86 ? 9.970 37.094 15.774 1.00 7.73 86 ILE A CA 1
ATOM 1365 C C . ILE A 1 86 ? 9.133 36.283 16.729 1.00 7.68 86 ILE A C 1
ATOM 1366 O O . ILE A 1 86 ? 8.776 35.133 16.443 1.00 8.45 86 ILE A O 1
ATOM 1382 N N . ALA A 1 87 ? 8.819 36.841 17.897 1.00 8.16 87 ALA A N 1
ATOM 1383 C CA . ALA A 1 87 ? 8.065 36.102 18.907 1.00 8.41 87 ALA A CA 1
ATOM 1384 C C . ALA A 1 87 ? 6.672 35.760 18.408 1.00 8.55 87 ALA A C 1
ATOM 1385 O O . ALA A 1 87 ? 6.186 34.621 18.561 1.00 9.05 87 ALA A O 1
ATOM 1392 N N . ILE A 1 88 ? 6.008 36.718 17.743 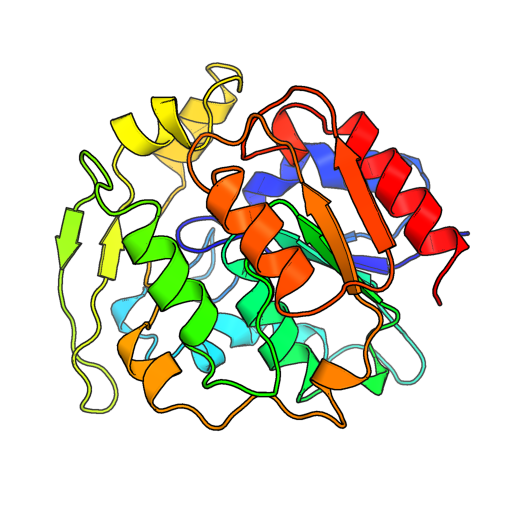1.00 8.44 88 ILE A N 1
ATOM 1393 C CA . ILE A 1 88 ? 4.694 36.488 17.132 1.00 8.62 88 ILE A CA 1
ATOM 1394 C C . ILE A 1 88 ? 4.767 35.373 16.114 1.00 8.74 88 ILE A C 1
ATOM 1395 O O . ILE A 1 88 ? 3.951 34.447 16.087 1.00 9.90 88 ILE A O 1
ATOM 1411 N N . ALA A 1 89 ? 5.761 35.450 15.229 1.00 8.42 89 ALA A N 1
ATOM 1412 C CA . ALA A 1 89 ? 5.925 34.432 14.193 1.00 8.84 89 ALA A CA 1
ATOM 1413 C C . ALA A 1 89 ? 6.190 33.058 14.764 1.00 9.16 89 ALA A C 1
ATOM 1414 O O . ALA A 1 89 ? 5.680 32.054 14.271 1.00 10.21 89 ALA A O 1
ATOM 1421 N N . ALA A 1 90 ? 7.012 32.992 15.840 1.00 9.42 90 ALA A N 1
ATOM 1422 C CA . ALA A 1 90 ? 7.364 31.703 16.409 1.00 9.84 90 ALA A CA 1
ATOM 1423 C C . ALA A 1 90 ? 6.207 31.011 17.109 1.00 10.14 90 ALA A C 1
ATOM 1424 O O . ALA A 1 90 ? 6.197 29.804 17.226 1.00 12.48 90 ALA A O 1
ATOM 1431 N N . ASP A 1 91 ? 5.210 31.782 17.542 1.00 10.54 91 ASP A N 1
ATOM 1432 C CA . ASP A 1 91 ? 4.002 31.197 18.121 1.00 12.14 91 ASP A CA 1
ATOM 1433 C C . ASP A 1 91 ? 3.021 30.742 17.043 1.00 13.34 91 ASP A C 1
ATOM 1434 O O . ASP A 1 91 ? 1.992 30.123 17.412 1.00 19.98 91 ASP A O 1
ATOM 1443 N N A LYS A 1 92 ? 3.278 30.914 15.782 0.50 11.43 92 LYS A N 1
ATOM 1444 N N B LYS A 1 92 ? 3.309 31.020 15.795 0.50 10.48 92 LYS A N 1
ATOM 1445 C CA A LYS A 1 92 ? 2.445 30.320 14.734 0.50 12.21 92 LYS A CA 1
ATOM 1446 C CA B LYS A 1 92 ? 2.474 30.507 14.710 0.50 11.12 92 LYS A CA 1
ATOM 1447 C C A LYS A 1 92 ? 3.212 29.267 13.944 0.50 11.07 92 LYS A C 1
ATOM 1448 C C B LYS A 1 92 ? 3.170 29.474 13.819 0.50 11.07 92 LYS A C 1
ATOM 1449 O O A LYS A 1 92 ? 2.672 28.232 13.547 0.50 12.61 92 LYS A O 1
ATOM 1450 O O B LYS A 1 92 ? 2.438 28.651 13.241 0.50 11.14 92 LYS A O 1
ATOM 1487 N N . TYR A 1 93 ? 4.493 29.511 13.672 1.00 10.61 93 TYR A N 1
ATOM 1488 C CA . TYR A 1 93 ? 5.282 28.700 12.765 1.00 10.62 93 TYR A CA 1
ATOM 1489 C C . TYR A 1 93 ? 6.574 28.215 13.362 1.00 11.02 93 TYR A C 1
ATOM 1490 O O . TYR A 1 93 ? 7.628 28.173 12.711 1.00 10.90 93 TYR A O 1
ATOM 1508 N N . CYS A 1 94 ? 6.509 27.805 14.646 1.00 12.57 94 CYS A N 1
ATOM 1509 C CA . CYS A 1 94 ? 7.763 27.366 15.300 1.00 12.52 94 CYS A CA 1
ATOM 1510 C C . CYS A 1 94 ? 8.503 26.296 14.520 1.00 11.52 94 CYS A C 1
ATOM 1511 O O . CYS A 1 94 ? 9.746 26.330 14.491 1.00 11.82 94 CYS A O 1
ATOM 1515 N N . GLU A 1 95 ? 7.815 25.377 13.873 1.00 11.26 95 GLU A N 1
ATOM 1516 C CA . GLU A 1 95 ? 8.450 24.272 13.194 1.00 11.02 95 GLU A CA 1
ATOM 1517 C C . GLU A 1 95 ? 9.249 24.708 11.975 1.00 10.16 95 GLU A C 1
ATOM 1518 O O . GLU A 1 95 ? 10.067 23.940 11.483 1.00 11.48 95 GLU A O 1
ATOM 1530 N N . LYS A 1 96 ? 9.003 25.914 11.500 1.00 9.16 96 LYS A N 1
ATOM 1531 C CA . LYS A 1 96 ? 9.660 26.458 10.299 1.00 9.16 96 LYS A CA 1
ATOM 1532 C C . LYS A 1 96 ? 10.874 27.315 10.649 1.00 8.97 96 LYS A C 1
ATOM 1533 O O . LYS A 1 96 ? 11.486 27.865 9.748 1.00 9.34 96 LYS A O 1
ATOM 1552 N N . ILE A 1 97 ? 11.194 27.439 11.947 1.00 9.16 97 ILE A N 1
ATOM 1553 C CA . ILE A 1 97 ? 12.250 28.354 12.398 1.00 9.19 97 ILE A CA 1
ATOM 1554 C C . ILE A 1 97 ? 13.410 27.553 12.942 1.00 8.95 97 ILE A C 1
ATOM 1555 O O . ILE A 1 97 ? 13.306 26.910 13.981 1.00 11.25 97 ILE A O 1
ATOM 1571 N N . ALA A 1 98 ? 14.537 27.554 12.212 1.00 8.47 98 ALA A N 1
ATOM 1572 C CA . ALA A 1 98 ? 15.747 26.904 12.698 1.00 9.05 98 ALA A CA 1
ATOM 1573 C C . ALA A 1 98 ? 16.344 27.654 13.872 1.00 8.75 98 ALA A C 1
ATOM 1574 O O . ALA A 1 98 ? 16.887 27.059 14.815 1.00 10.53 98 ALA A O 1
ATOM 1581 N N . ALA A 1 99 ? 16.304 28.971 13.839 1.00 8.34 99 ALA A N 1
ATOM 1582 C CA . ALA A 1 99 ? 16.848 29.822 14.906 1.00 8.87 99 ALA A CA 1
ATOM 1583 C C . ALA A 1 99 ? 16.365 31.245 14.647 1.00 7.85 99 ALA A C 1
ATOM 1584 O O . ALA A 1 99 ? 15.951 31.589 13.534 1.00 8.02 99 ALA A O 1
ATOM 1591 N N . ALA A 1 100 ? 16.458 32.063 15.700 1.00 7.77 100 ALA A N 1
ATOM 1592 C CA . ALA A 1 100 ? 16.200 33.464 15.623 1.00 8.12 100 ALA A CA 1
ATOM 1593 C C . ALA A 1 100 ? 17.431 34.230 16.105 1.00 7.38 100 ALA A C 1
ATOM 1594 O O . ALA A 1 100 ? 17.938 33.923 17.197 1.00 8.33 100 ALA A O 1
ATOM 1601 N N . VAL A 1 101 ? 17.813 35.232 15.341 1.00 7.23 101 VAL A N 1
ATOM 1602 C CA . VAL A 1 101 ? 18.922 36.119 15.663 1.00 7.14 101 VAL A CA 1
ATOM 1603 C C . VAL A 1 101 ? 18.354 37.502 15.941 1.00 7.30 101 VAL A C 1
ATOM 1604 O O . VAL A 1 101 ? 17.610 38.060 15.127 1.00 8.06 101 VAL A O 1
ATOM 1617 N N . PHE A 1 102 ? 18.693 38.006 17.119 1.00 7.34 102 PHE A N 1
ATOM 1618 C CA . PHE A 1 102 ? 18.300 39.298 17.633 1.00 7.54 102 PHE A CA 1
ATOM 1619 C C . PHE A 1 102 ? 19.489 40.227 17.394 1.00 7.53 102 PHE A C 1
ATOM 1620 O O . PHE A 1 102 ? 20.618 39.921 17.779 1.00 9.01 102 PHE A O 1
ATOM 1637 N N . HIS A 1 103 ? 19.264 41.338 16.691 1.00 7.77 103 HIS A N 1
ATOM 1638 C CA . HIS A 1 103 ? 20.272 42.249 16.225 1.00 8.10 103 HIS A CA 1
ATOM 1639 C C . HIS A 1 103 ? 20.020 43.625 16.842 1.00 7.62 103 HIS A C 1
ATOM 1640 O O . HIS A 1 103 ? 19.159 44.350 16.362 1.00 8.28 103 HIS A O 1
ATOM 1654 N N . ASN A 1 104 ? 20.714 43.960 17.940 1.00 7.67 104 ASN A N 1
ATOM 1655 C CA . ASN A 1 104 ? 20.327 45.108 18.790 1.00 7.64 104 ASN A CA 1
ATOM 1656 C C . ASN A 1 104 ? 18.798 45.173 18.923 1.00 7.65 104 ASN A C 1
ATOM 1657 O O . ASN A 1 104 ? 18.194 46.188 18.633 1.00 8.63 104 ASN A O 1
ATOM 1668 N N . SER A 1 105 ? 18.238 44.053 19.335 1.00 8.00 105 SER A N 1
ATOM 1669 C CA . SER A 1 105 ? 16.797 43.869 19.309 1.00 7.93 105 SER A CA 1
ATOM 1670 C C . SER A 1 105 ? 16.200 43.656 20.676 1.00 7.77 105 SER A C 1
ATOM 1671 O O . SER A 1 105 ? 16.833 43.109 21.582 1.00 8.89 105 SER A O 1
ATOM 1679 N N . VAL A 1 106 ? 14.938 44.018 20.778 1.00 7.81 106 VAL A N 1
ATOM 1680 C CA . VAL A 1 106 ? 14.118 43.582 21.902 1.00 7.92 106 VAL A CA 1
ATOM 1681 C C . VAL A 1 106 ? 14.103 42.062 21.935 1.00 7.50 106 VAL A C 1
ATOM 1682 O O . VAL A 1 106 ? 14.099 41.371 20.898 1.00 8.10 106 VAL A O 1
ATOM 1695 N N . LEU A 1 107 ? 14.067 41.524 23.143 1.00 8.29 107 LEU A N 1
ATOM 1696 C CA . LEU A 1 107 ? 14.105 40.092 23.431 1.00 8.25 107 LEU A CA 1
ATOM 1697 C C . LEU A 1 107 ? 12.930 39.776 24.348 1.00 8.47 107 LEU A C 1
ATOM 1698 O O . LEU A 1 107 ? 13.061 39.732 25.562 1.00 8.88 107 LEU A O 1
ATOM 1714 N N . PRO A 1 108 ? 11.739 39.583 23.776 1.00 8.99 108 PRO A N 1
ATOM 1715 C CA . PRO A 1 108 ? 10.583 39.241 24.606 1.00 9.41 108 PRO A CA 1
ATOM 1716 C C . PRO A 1 108 ? 10.789 37.923 25.324 1.00 9.17 108 PRO A C 1
ATOM 1717 O O . PRO A 1 108 ? 11.629 37.124 24.934 1.00 9.70 108 PRO A O 1
ATOM 1728 N N . ASP A 1 109 ? 10.014 37.701 26.365 1.00 9.99 109 ASP A N 1
ATOM 1729 C CA . ASP A 1 109 ? 10.090 36.453 27.123 1.00 9.95 109 ASP A CA 1
ATOM 1730 C C . ASP A 1 109 ? 8.726 35.783 27.203 1.00 10.35 109 ASP A C 1
ATOM 1731 O O . ASP A 1 109 ? 7.766 36.225 26.557 1.00 11.09 109 ASP A O 1
ATOM 1740 N N . THR A 1 110 ? 8.657 34.713 27.989 1.00 10.98 110 THR A N 1
ATOM 1741 C CA . THR A 1 110 ? 7.402 33.964 28.170 1.00 12.13 110 THR A CA 1
ATOM 1742 C C . THR A 1 110 ? 6.855 34.091 29.574 1.00 12.79 110 THR A C 1
ATOM 1743 O O . THR A 1 110 ? 5.758 33.674 29.849 1.00 20.91 110 THR A O 1
ATOM 1754 N N . GLU A 1 111 ? 7.572 34.696 30.491 1.00 13.89 111 GLU A N 1
ATOM 1755 C CA . GLU A 1 111 ? 7.118 34.800 31.878 1.00 14.49 111 GLU A CA 1
ATOM 1756 C C . GLU A 1 111 ? 6.397 36.118 32.173 1.00 13.14 111 GLU A C 1
ATOM 1757 O O . GLU A 1 111 ? 5.687 36.201 33.170 1.00 15.31 111 GLU A O 1
ATOM 1769 N N . HIS A 1 112 ? 6.576 37.154 31.349 1.00 13.63 112 HIS A N 1
ATOM 1770 C CA . HIS A 1 112 ? 6.010 38.442 31.560 1.00 13.77 112 HIS A CA 1
ATOM 1771 C C . HIS A 1 112 ? 5.152 38.852 30.364 1.00 13.60 112 HIS A C 1
ATOM 1772 O O . HIS A 1 112 ? 5.215 38.224 29.308 1.00 14.24 112 HIS A O 1
ATOM 1786 N N A CYS A 1 113 ? 4.343 39.889 30.521 0.70 15.03 113 CYS A N 1
ATOM 1787 N N B CYS A 1 113 ? 4.391 39.931 30.496 0.30 14.08 113 CYS A N 1
ATOM 1788 C CA A CYS A 1 113 ? 3.440 40.141 29.385 0.70 15.80 113 CYS A CA 1
ATOM 1789 C CA B CYS A 1 113 ? 3.613 40.535 29.437 0.30 12.14 113 CYS A CA 1
ATOM 1790 C C A CYS A 1 113 ? 4.289 40.630 28.228 0.70 12.09 113 CYS A C 1
ATOM 1791 C C B CYS A 1 113 ? 4.385 40.788 28.156 0.30 12.82 113 CYS A C 1
ATOM 1792 O O A CYS A 1 113 ? 5.480 41.019 28.317 0.70 13.47 113 CYS A O 1
ATOM 1793 O O B CYS A 1 113 ? 5.569 41.184 28.249 0.30 10.98 113 CYS A O 1
ATOM 1802 N N . PRO A 1 114 ? 3.728 40.613 27.010 1.00 12.16 114 PRO A N 1
ATOM 1803 C CA . PRO A 1 114 ? 4.460 40.988 25.794 1.00 11.09 114 PRO A CA 1
ATOM 1804 C C . PRO A 1 114 ? 5.050 42.384 25.780 1.00 10.58 114 PRO A C 1
ATOM 1805 O O . PRO A 1 114 ? 6.062 42.579 25.061 1.00 11.63 114 PRO A O 1
ATOM 1816 N N . SER A 1 115 ? 4.481 43.329 26.506 1.00 11.14 115 SER A N 1
ATOM 1817 C CA . SER A 1 115 ? 5.040 44.674 26.555 1.00 11.43 115 SER A CA 1
ATOM 1818 C C . SER A 1 115 ? 6.256 44.786 27.474 1.00 11.17 115 SER A C 1
ATOM 1819 O O . SER A 1 115 ? 6.875 45.872 27.469 1.00 11.49 115 SER A O 1
ATOM 1827 N N . TYR A 1 116 ? 6.588 43.780 28.266 1.00 10.75 116 TYR A N 1
ATOM 1828 C CA . TYR A 1 116 ? 7.538 43.902 29.353 1.00 11.02 116 TYR A CA 1
ATOM 1829 C C . TYR A 1 116 ? 8.854 44.576 28.928 1.00 10.67 116 TYR A C 1
ATOM 1830 O O . TYR A 1 116 ? 9.334 45.516 29.600 1.00 11.44 116 TYR A O 1
ATOM 1848 N N . VAL A 1 117 ? 9.486 44.117 27.843 1.00 10.61 117 VAL A N 1
ATOM 1849 C CA . VAL A 1 117 ? 10.798 44.668 27.507 1.00 10.71 117 VAL A CA 1
ATOM 1850 C C . VAL A 1 117 ? 10.669 46.050 26.867 1.00 10.55 117 VAL A C 1
ATOM 1851 O O . VAL A 1 117 ? 11.624 46.841 26.913 1.00 11.70 117 VAL A O 1
ATOM 1864 N N . VAL A 1 118 ? 9.540 46.349 26.228 1.00 10.82 118 VAL A N 1
ATOM 1865 C CA . VAL A 1 118 ? 9.260 47.681 25.716 1.00 11.55 118 VAL A CA 1
ATOM 1866 C C . VAL A 1 118 ? 9.088 48.700 26.833 1.00 11.11 118 VAL A C 1
ATOM 1867 O O . VAL A 1 118 ? 9.596 49.817 26.822 1.00 11.84 118 VAL A O 1
ATOM 1880 N N . ASP A 1 119 ? 8.343 48.299 27.871 1.00 11.70 119 ASP A N 1
ATOM 1881 C CA . ASP A 1 119 ? 8.159 49.110 29.054 1.00 13.13 119 ASP A CA 1
ATOM 1882 C C . ASP A 1 119 ? 9.527 49.456 29.653 1.00 11.97 119 ASP A C 1
ATOM 1883 O O . ASP A 1 119 ? 9.806 50.582 30.034 1.00 14.14 119 ASP A O 1
ATOM 1892 N N . LYS A 1 120 ? 10.409 48.466 29.732 1.00 11.60 120 LYS A N 1
ATOM 1893 C CA . LYS A 1 120 ? 11.759 48.665 30.272 1.00 12.11 120 LYS A CA 1
ATOM 1894 C C . LYS A 1 120 ? 12.584 49.592 29.396 1.00 12.20 120 LYS A C 1
ATOM 1895 O O . LYS A 1 120 ? 13.269 50.470 29.883 1.00 13.35 120 LYS A O 1
ATOM 1914 N N . LEU A 1 121 ? 12.519 49.361 28.061 1.00 12.45 121 LEU A N 1
ATOM 1915 C CA . LEU A 1 121 ? 13.217 50.241 27.153 1.00 12.40 121 LEU A CA 1
ATOM 1916 C C . LEU A 1 121 ? 12.874 51.698 27.378 1.00 12.52 121 LEU A C 1
ATOM 1917 O O . LEU A 1 121 ? 13.736 52.572 27.385 1.00 13.79 121 LEU A O 1
ATOM 1933 N N . MET A 1 122 ? 11.567 51.980 27.558 1.00 12.93 122 MET A N 1
ATOM 1934 C CA . MET A 1 122 ? 11.109 53.362 27.747 1.00 14.22 122 MET A CA 1
ATOM 1935 C C . MET A 1 122 ? 11.631 53.953 29.062 1.00 15.01 122 MET A C 1
ATOM 1936 O O . MET A 1 122 ? 11.764 55.171 29.146 1.00 18.43 122 MET A O 1
ATOM 1950 N N . GLU A 1 123 ? 11.919 53.136 30.058 1.00 14.31 123 GLU A N 1
ATOM 1951 C CA . GLU A 1 123 ? 12.536 53.645 31.286 1.00 14.50 123 GLU A CA 1
ATOM 1952 C C . GLU A 1 123 ? 14.011 53.940 31.088 1.00 14.29 123 GLU A C 1
ATOM 1953 O O . GLU A 1 123 ? 14.474 54.977 31.615 1.00 17.20 123 GLU A O 1
ATOM 1965 N N . VAL A 1 124 ? 14.689 53.102 30.361 1.00 13.79 124 VAL A N 1
ATOM 1966 C CA . VAL A 1 124 ? 16.128 53.289 30.130 1.00 14.16 124 VAL A CA 1
ATOM 1967 C C . VAL A 1 124 ? 16.389 54.439 29.159 1.00 13.66 124 VAL A C 1
ATOM 1968 O O . VAL A 1 124 ? 17.364 55.167 29.295 1.00 15.51 124 VAL A O 1
ATOM 1981 N N . PHE A 1 125 ? 15.522 54.598 28.180 1.00 13.89 125 PHE A N 1
ATOM 1982 C CA . PHE A 1 125 ? 15.668 55.611 27.102 1.00 13.91 125 PHE A CA 1
ATOM 1983 C C . PHE A 1 125 ? 14.342 56.364 26.961 1.00 13.92 125 PHE A C 1
ATOM 1984 O O . PHE A 1 125 ? 13.540 56.098 26.074 1.00 13.97 125 PHE A O 1
ATOM 2001 N N . PRO A 1 126 ? 14.081 57.271 27.895 1.00 15.35 126 PRO A N 1
ATOM 2002 C CA . PRO A 1 126 ? 12.799 57.980 27.882 1.00 16.80 126 PRO A CA 1
ATOM 2003 C C . PRO A 1 126 ? 12.682 59.157 26.915 1.00 17.63 126 PRO A C 1
ATOM 2004 O O . PRO A 1 126 ? 11.548 59.552 26.611 1.00 20.91 126 PRO A O 1
ATOM 2015 N N . ASP A 1 127 ? 13.788 59.717 26.434 1.00 16.64 127 ASP A N 1
ATOM 2016 C CA . ASP A 1 127 ? 13.737 60.979 25.676 1.00 16.28 127 ASP A CA 1
ATOM 2017 C C . ASP A 1 127 ? 14.048 60.717 24.216 1.00 14.32 127 ASP A C 1
ATOM 2018 O O . ASP A 1 127 ? 15.227 60.485 23.863 1.00 14.57 127 ASP A O 1
ATOM 2027 N N . TRP A 1 128 ? 13.050 60.709 23.363 1.00 13.13 128 TRP A N 1
ATOM 2028 C CA . TRP A 1 128 ? 13.197 60.409 21.954 1.00 12.43 128 TRP A CA 1
ATOM 2029 C C . TRP A 1 128 ? 13.426 61.678 21.131 1.00 11.92 128 TRP A C 1
ATOM 2030 O O . TRP A 1 128 ? 13.245 61.673 19.919 1.00 12.19 128 TRP A O 1
ATOM 2051 N N . LYS A 1 129 ? 13.865 62.725 21.799 1.00 13.28 129 LYS A N 1
ATOM 2052 C CA . LYS A 1 129 ? 14.392 63.939 21.122 1.00 12.90 129 LYS A CA 1
ATOM 2053 C C . LYS A 1 129 ? 13.275 64.581 20.312 1.00 12.47 129 LYS A C 1
ATOM 2054 O O . LYS A 1 129 ? 12.214 64.938 20.857 1.00 13.88 129 LYS A O 1
ATOM 2073 N N . ASP A 1 130 ? 13.477 64.734 19.016 1.00 11.51 130 ASP A N 1
ATOM 2074 C CA . ASP A 1 130 ? 12.559 65.417 18.118 1.00 11.28 130 ASP A CA 1
ATOM 2075 C C . ASP A 1 130 ? 11.528 64.512 17.502 1.00 10.73 130 ASP A C 1
ATOM 2076 O O . ASP A 1 130 ? 10.765 64.907 16.626 1.00 11.95 130 ASP A O 1
ATOM 2085 N N . THR A 1 131 ? 11.432 63.258 17.974 1.00 10.77 131 THR A N 1
ATOM 2086 C CA . THR A 1 131 ? 10.340 62.358 17.579 1.00 10.81 131 THR A CA 1
ATOM 2087 C C . THR A 1 131 ? 8.997 62.982 17.887 1.00 11.51 131 THR A C 1
ATOM 2088 O O . THR A 1 131 ? 8.793 63.566 18.945 1.00 13.33 131 THR A O 1
ATOM 2099 N N . THR A 1 132 ? 8.081 62.853 16.930 1.00 11.39 132 THR A N 1
ATOM 2100 C CA . THR A 1 132 ? 6.712 63.358 17.054 1.00 12.43 132 THR A CA 1
ATOM 2101 C C . THR A 1 132 ? 5.772 62.186 17.252 1.00 11.04 132 THR A C 1
ATOM 2102 O O . THR A 1 132 ? 6.025 61.060 16.835 1.00 11.54 132 THR A O 1
ATOM 2113 N N . TYR A 1 133 ? 4.650 62.485 17.890 1.00 12.66 133 TYR A N 1
ATOM 2114 C CA . TYR A 1 133 ? 3.653 61.504 18.272 1.00 12.68 133 TYR A CA 1
ATOM 2115 C C . TYR A 1 133 ? 2.272 61.939 17.811 1.00 13.97 133 TYR A C 1
ATOM 2116 O O . TYR A 1 133 ? 1.971 63.138 17.683 1.00 16.49 133 TYR A O 1
ATOM 2134 N N . PHE A 1 134 ? 1.401 60.977 17.605 1.00 12.73 134 PHE A N 1
ATOM 2135 C CA . PHE A 1 134 ? 0.004 61.226 17.261 1.00 13.82 134 PHE A CA 1
ATOM 2136 C C . PHE A 1 134 ? -0.799 60.033 17.772 1.00 12.65 134 PHE A C 1
ATOM 2137 O O . PHE A 1 134 ? -0.263 59.011 18.177 1.00 13.37 134 PHE A O 1
ATOM 2154 N N . THR A 1 135 ? -2.124 60.191 17.768 1.00 13.70 135 THR A N 1
ATOM 2155 C CA A THR A 1 135 ? -2.955 59.080 18.136 0.70 14.10 135 THR A CA 1
ATOM 2156 C CA B THR A 1 135 ? -3.067 59.174 18.142 0.30 13.71 135 THR A CA 1
ATOM 2157 C C A THR A 1 135 ? -3.986 58.842 17.050 0.70 14.00 135 THR A C 1
ATOM 2158 C C B THR A 1 135 ? -3.936 58.836 16.942 0.30 12.17 135 THR A C 1
ATOM 2159 O O A THR A 1 135 ? -4.477 59.769 16.404 0.70 16.32 135 THR A O 1
ATOM 2160 O O B THR A 1 135 ? -4.280 59.638 16.074 0.30 15.51 135 THR A O 1
ATOM 2180 N N . TYR A 1 136 ? -4.320 57.562 16.880 1.00 12.34 136 TYR A N 1
ATOM 2181 C CA . TYR A 1 136 ? -5.391 57.134 16.022 1.00 11.95 136 TYR A CA 1
ATOM 2182 C C . TYR A 1 136 ? -6.149 56.034 16.736 1.00 12.00 136 TYR A C 1
ATOM 2183 O O . TYR A 1 136 ? -5.675 55.408 17.652 1.00 12.93 136 TY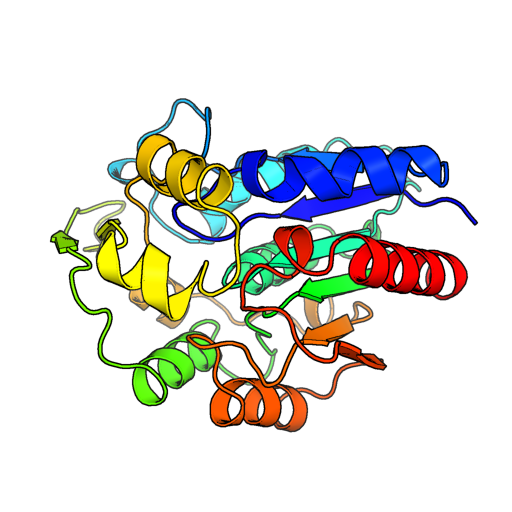R A O 1
ATOM 2201 N N A THR A 1 137 ? -7.349 55.748 16.227 0.70 14.24 137 THR A N 1
ATOM 2202 N N B THR A 1 137 ? -7.360 55.759 16.247 0.30 13.48 137 THR A N 1
ATOM 2203 C CA A THR A 1 137 ? -8.172 54.708 16.786 0.70 13.88 137 THR A CA 1
ATOM 2204 C CA B THR A 1 137 ? -8.170 54.709 16.828 0.30 13.58 137 THR A CA 1
ATOM 2205 C C A THR A 1 137 ? -8.325 53.542 15.812 0.70 12.49 137 THR A C 1
ATOM 2206 C C B THR A 1 137 ? -8.321 53.549 15.844 0.30 12.69 137 THR A C 1
ATOM 2207 O O A THR A 1 137 ? -8.604 53.701 14.647 0.70 14.95 137 THR A O 1
ATOM 2208 O O B THR A 1 137 ? -8.604 53.796 14.679 0.30 11.37 137 THR A O 1
ATOM 2229 N N . LYS A 1 138 ? -8.138 52.308 16.266 1.00 12.95 138 LYS A N 1
ATOM 2230 C CA . LYS A 1 138 ? -8.370 51.134 15.448 1.00 13.19 138 LYS A CA 1
ATOM 2231 C C . LYS A 1 138 ? -8.869 50.008 16.331 1.00 13.97 138 LYS A C 1
ATOM 2232 O O . LYS A 1 138 ? -8.292 49.745 17.402 1.00 15.43 138 LYS A O 1
ATOM 2251 N N . ASP A 1 139 ? -9.934 49.385 15.919 1.00 15.37 139 ASP A N 1
ATOM 2252 C CA . ASP A 1 139 ? -10.557 48.304 16.651 1.00 16.90 139 ASP A CA 1
ATOM 2253 C C . ASP A 1 139 ? -10.878 48.691 18.121 1.00 15.42 139 ASP A C 1
ATOM 2254 O O . ASP A 1 139 ? -10.683 47.947 19.085 1.00 20.21 139 ASP A O 1
ATOM 2263 N N . GLY A 1 140 ? -11.349 49.920 18.239 1.00 16.45 140 GLY A N 1
ATOM 2264 C CA . GLY A 1 140 ? -11.844 50.507 19.453 1.00 17.02 140 GLY A CA 1
ATOM 2265 C C . GLY A 1 140 ? -10.731 50.846 20.443 1.00 18.71 140 GLY A C 1
ATOM 2266 O O . GLY A 1 140 ? -11.041 51.146 21.624 1.00 25.80 140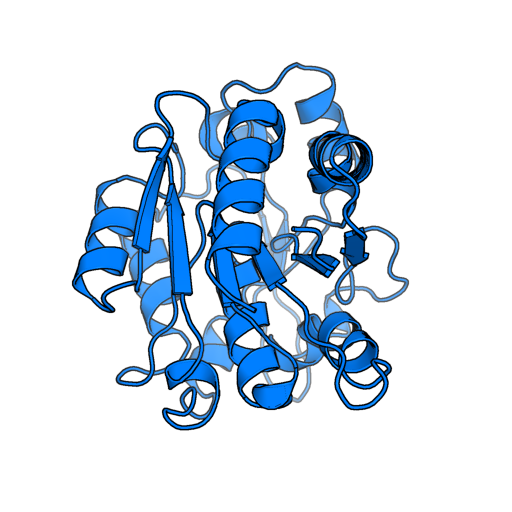 GLY A O 1
ATOM 2270 N N . LYS A 1 141 ? -9.464 50.815 20.064 1.00 15.04 141 LYS A N 1
ATOM 2271 C CA . LYS A 1 141 ? -8.366 51.181 20.933 1.00 15.18 141 LYS A CA 1
ATOM 2272 C C . LYS A 1 141 ? -7.647 52.428 20.389 1.00 13.39 141 LYS A C 1
ATOM 2273 O O . LYS A 1 141 ? -7.527 52.621 19.152 1.00 14.76 141 LYS A O 1
ATOM 2292 N N A GLU A 1 142 ? -7.205 53.290 21.293 0.60 13.30 142 GLU A N 1
ATOM 2293 N N B GLU A 1 142 ? -7.168 53.259 21.299 0.30 13.41 142 GLU A N 1
ATOM 2294 C CA A GLU A 1 142 ? -6.373 54.429 20.910 0.60 12.45 142 GLU A CA 1
ATOM 2295 C CA B GLU A 1 142 ? -6.321 54.398 21.013 0.30 13.63 142 GLU A CA 1
ATOM 2296 C C A GLU A 1 142 ? -4.939 53.935 20.837 0.60 11.25 142 GLU A C 1
ATOM 2297 C C B GLU A 1 142 ? -4.864 53.971 20.882 0.30 12.58 142 GLU A C 1
ATOM 2298 O O A GLU A 1 142 ? -4.445 53.346 21.789 0.60 14.97 142 GLU A O 1
ATOM 2299 O O B GLU A 1 142 ? -4.279 53.515 21.861 0.30 11.85 142 GLU A O 1
ATOM 2322 N N . ILE A 1 143 ? -4.324 54.134 19.687 1.00 11.96 143 ILE A N 1
ATOM 2323 C CA . ILE A 1 143 ? -2.941 53.755 19.406 1.00 11.84 143 ILE A CA 1
ATOM 2324 C C . ILE A 1 143 ? -2.090 55.013 19.278 1.00 10.77 143 ILE A C 1
ATOM 2325 O O . ILE A 1 143 ? -2.500 55.982 18.641 1.00 11.59 143 ILE A O 1
ATOM 2341 N N . THR A 1 144 ? -0.902 54.939 19.901 1.00 10.94 144 THR A N 1
ATOM 2342 C CA . THR A 1 144 ? 0.063 56.013 19.758 1.00 11.01 144 THR A CA 1
ATOM 2343 C C . THR A 1 144 ? 0.968 55.720 18.569 1.00 10.00 144 THR A C 1
ATOM 2344 O O . THR A 1 144 ? 1.697 54.720 18.559 1.00 11.61 144 THR A O 1
ATOM 2355 N N . GLY A 1 145 ? 0.928 56.573 17.578 1.00 10.82 145 GLY A N 1
ATOM 2356 C CA . GLY A 1 145 ? 1.834 56.535 16.460 1.00 11.58 145 GLY A CA 1
ATOM 2357 C C . GLY A 1 145 ? 3.001 57.465 16.726 1.00 10.61 145 GLY A C 1
ATOM 2358 O O . GLY A 1 145 ? 2.931 58.389 17.530 1.00 11.28 145 GLY A O 1
ATOM 2362 N N . LEU A 1 146 ? 4.101 57.202 15.993 1.00 10.49 146 LEU A N 1
ATOM 2363 C CA . LEU A 1 146 ? 5.271 58.047 16.100 1.00 10.06 146 LEU A CA 1
ATOM 2364 C C . LEU A 1 146 ? 5.932 58.187 14.744 1.00 10.00 146 LEU A C 1
ATOM 2365 O O . LEU A 1 146 ? 5.820 57.351 13.858 1.00 10.00 146 LEU A O 1
ATOM 2381 N N . LYS A 1 147 ? 6.656 59.294 14.608 1.00 9.89 147 LYS A N 1
ATOM 2382 C CA . LYS A 1 147 ? 7.542 59.504 13.468 1.00 9.80 147 LYS A CA 1
ATOM 2383 C C . LYS A 1 147 ? 8.898 59.892 14.068 1.00 9.53 147 LYS A C 1
ATOM 2384 O O . LYS A 1 147 ? 9.047 60.892 14.759 1.00 9.92 147 LYS A O 1
ATOM 2403 N N . LEU A 1 148 ? 9.875 59.018 13.821 1.00 9.55 148 LEU A N 1
ATOM 2404 C CA . LEU A 1 148 ? 11.195 59.210 14.405 1.00 9.26 148 LEU A CA 1
ATOM 2405 C C . LEU A 1 148 ? 11.819 60.528 13.990 1.00 8.99 148 LEU A C 1
ATOM 2406 O O . LEU A 1 148 ? 11.856 60.883 12.802 1.00 9.74 148 LEU A O 1
ATOM 2422 N N . GLY A 1 149 ? 12.305 61.269 14.961 1.00 9.30 149 GLY A N 1
ATOM 2423 C CA . GLY A 1 149 ? 12.905 62.566 14.720 1.00 10.07 149 GLY A CA 1
ATOM 2424 C C . GLY A 1 149 ? 14.220 62.456 13.957 1.00 9.21 149 GLY A C 1
ATOM 2425 O O . GLY A 1 149 ? 14.990 61.514 14.223 1.00 9.22 149 GLY A O 1
ATOM 2429 N N . PHE A 1 150 ? 14.505 63.428 13.100 1.00 9.36 150 PHE A N 1
ATOM 2430 C CA . PHE A 1 150 ? 15.738 63.378 12.357 1.00 9.44 150 PHE A CA 1
ATOM 2431 C C . PHE A 1 150 ? 16.968 63.538 13.227 1.00 9.52 150 PHE A C 1
ATOM 2432 O O . PHE A 1 150 ? 17.996 62.914 12.922 1.00 9.53 150 PHE A O 1
ATOM 2449 N N . THR A 1 151 ? 16.893 64.317 14.308 1.00 9.94 151 THR A N 1
ATOM 2450 C CA . THR A 1 151 ? 18.021 64.379 15.213 1.00 10.44 151 THR A CA 1
ATOM 2451 C C . THR A 1 151 ? 18.237 63.060 15.935 1.00 9.78 151 THR A C 1
ATOM 2452 O O . THR A 1 151 ? 19.372 62.578 16.076 1.00 10.17 151 THR A O 1
ATOM 2463 N N . LEU A 1 152 ? 17.133 62.423 16.390 1.00 9.44 152 LEU A N 1
ATOM 2464 C CA . LEU A 1 152 ? 17.250 61.111 16.973 1.00 9.77 152 LEU A CA 1
ATOM 2465 C C . LEU A 1 152 ? 17.890 60.129 15.982 1.00 9.12 152 LEU A C 1
ATOM 2466 O O . LEU A 1 152 ? 18.777 59.333 16.335 1.00 9.63 152 LEU A O 1
ATOM 2482 N N . LEU A 1 153 ? 17.406 60.148 14.753 1.00 8.79 153 LEU A N 1
ATOM 2483 C CA . LEU A 1 153 ? 18.004 59.269 13.730 1.00 8.90 153 LEU A CA 1
ATOM 2484 C C . LEU A 1 153 ? 19.487 59.536 13.613 1.00 9.09 153 LEU A C 1
ATOM 2485 O O . LEU A 1 153 ? 20.298 58.583 13.611 1.00 9.74 153 LEU A O 1
ATOM 2501 N N . ARG A 1 154 ? 19.889 60.782 13.490 1.00 9.09 154 ARG A N 1
ATOM 2502 C CA . ARG A 1 154 ? 21.286 61.096 13.213 1.00 9.81 154 ARG A CA 1
ATOM 2503 C C . ARG A 1 154 ? 22.185 60.713 14.376 1.00 9.69 154 ARG A C 1
ATOM 2504 O O . ARG A 1 154 ? 23.283 60.210 14.190 1.00 11.27 154 ARG A O 1
ATOM 2540 N N . GLU A 1 155 ? 21.763 61.027 15.599 1.00 9.74 155 GLU A N 1
ATOM 2541 C CA . GLU A 1 155 ? 22.606 60.955 16.779 1.00 10.59 155 GLU A CA 1
ATOM 2542 C C . GLU A 1 155 ? 22.548 59.598 17.459 1.00 10.41 155 GLU A C 1
ATOM 2543 O O . GLU A 1 155 ? 23.532 59.152 18.010 1.00 11.70 155 GLU A O 1
ATOM 2555 N N . ASN A 1 156 ? 21.401 58.953 17.435 1.00 9.69 156 ASN A N 1
ATOM 2556 C CA . ASN A 1 156 ? 21.185 57.764 18.272 1.00 10.45 156 ASN A CA 1
ATOM 2557 C C . ASN A 1 156 ? 21.022 56.472 17.493 1.00 9.95 156 ASN A C 1
ATOM 2558 O O . ASN A 1 156 ? 21.433 55.420 17.994 1.00 11.47 156 ASN A O 1
ATOM 2569 N N . LEU A 1 157 ? 20.431 56.510 16.284 1.00 9.65 157 LEU A N 1
ATOM 2570 C CA . LEU A 1 157 ? 20.235 55.251 15.515 1.00 9.30 157 LEU A CA 1
ATOM 2571 C C . LEU A 1 157 ? 21.353 55.044 14.494 1.00 9.14 157 LEU A C 1
ATOM 2572 O O . LEU A 1 157 ? 21.841 53.929 14.331 1.00 10.62 157 LEU A O 1
ATOM 2588 N N . TYR A 1 158 ? 21.736 56.114 13.788 1.00 8.47 158 TYR A N 1
ATOM 2589 C CA . TYR A 1 158 ? 22.652 56.096 12.675 1.00 8.83 158 TYR A CA 1
ATOM 2590 C C . TYR A 1 158 ? 23.962 56.806 13.019 1.00 8.86 158 TYR A C 1
ATOM 2591 O O . TYR A 1 158 ? 24.632 57.351 12.129 1.00 9.76 158 TYR A O 1
ATOM 2609 N N . THR A 1 159 ? 24.350 56.799 14.277 1.00 9.64 159 THR A N 1
ATOM 2610 C CA . THR A 1 159 ? 25.438 57.592 14.826 1.00 10.40 159 THR A CA 1
ATOM 2611 C C . THR A 1 159 ? 26.657 57.587 13.959 1.00 10.30 159 THR A C 1
ATOM 2612 O O . THR A 1 159 ? 27.259 58.655 13.739 1.00 12.80 159 THR A O 1
ATOM 2623 N N . LEU A 1 160 ? 27.137 56.431 13.507 1.00 9.87 160 LEU A N 1
ATOM 2624 C CA . LEU A 1 160 ? 28.382 56.271 12.767 1.00 10.42 160 LEU A CA 1
ATOM 2625 C C . LEU A 1 160 ? 28.171 55.887 11.328 1.00 9.95 160 LEU A C 1
ATOM 2626 O O . LEU A 1 160 ? 29.119 55.551 10.632 1.00 11.95 160 LEU A O 1
ATOM 2642 N N . CYS A 1 161 ? 26.933 55.961 10.842 1.00 9.47 161 CYS A N 1
ATOM 2643 C CA . CYS A 1 161 ? 26.620 55.642 9.476 1.00 10.17 161 CYS A CA 1
ATOM 2644 C C . CYS A 1 161 ? 27.045 56.805 8.557 1.00 12.07 161 CYS A C 1
ATOM 2645 O O . CYS A 1 161 ? 27.146 57.963 8.962 1.00 13.95 161 CYS A O 1
ATOM 2652 N N A GLY A 1 162 ? 27.230 56.409 7.314 0.50 15.16 162 GLY A N 1
ATOM 2653 N N B GLY A 1 162 ? 27.326 56.596 7.308 0.50 15.14 162 GLY A N 1
ATOM 2654 C CA A GLY A 1 162 ? 27.697 57.549 6.413 0.50 12.26 162 GLY A CA 1
ATOM 2655 C CA B GLY A 1 162 ? 27.639 57.913 6.683 0.50 18.74 162 GLY A CA 1
ATOM 2656 C C A GLY A 1 162 ? 26.543 58.450 5.952 0.50 10.70 162 GLY A C 1
ATOM 2657 C C B GLY A 1 162 ? 26.426 58.793 6.386 0.50 14.34 162 GLY A C 1
ATOM 2658 O O A GLY A 1 162 ? 25.336 58.115 6.089 0.50 9.94 162 GLY A O 1
ATOM 2659 O O B GLY A 1 162 ? 25.279 58.451 6.683 0.50 12.07 162 GLY A O 1
ATOM 2666 N N A PRO A 1 163 ? 26.822 59.672 5.481 0.50 11.20 163 PRO A N 1
ATOM 2667 N N B PRO A 1 163 ? 26.656 59.939 5.744 0.50 12.34 163 PRO A N 1
ATOM 2668 C CA A PRO A 1 163 ? 25.745 60.639 5.263 0.50 11.78 163 PRO A CA 1
ATOM 2669 C CA B PRO A 1 163 ? 25.568 60.803 5.301 0.50 10.55 163 PRO A CA 1
ATOM 2670 C C A PRO A 1 163 ? 24.698 60.144 4.280 0.50 9.97 163 PRO A C 1
ATOM 2671 C C B PRO A 1 163 ? 24.674 60.172 4.248 0.50 9.71 163 PRO A C 1
ATOM 2672 O O A P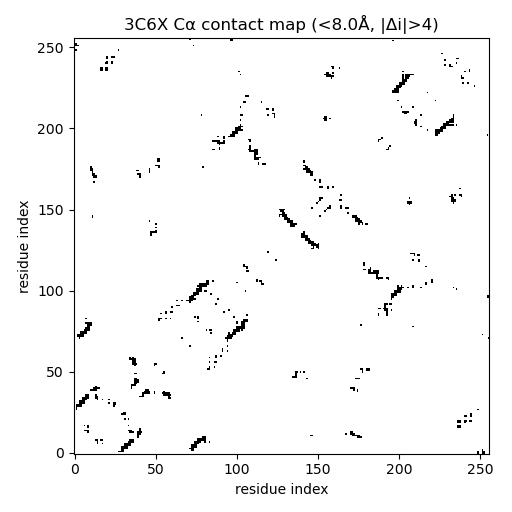RO A 1 163 ? 23.537 60.550 4.357 0.50 9.23 163 PRO A O 1
ATOM 2673 O O B PRO A 1 163 ? 23.481 60.509 4.181 0.50 10.99 163 PRO A O 1
ATOM 2694 N N . GLU A 1 164 ? 25.146 59.313 3.385 1.00 10.70 164 GLU A N 1
ATOM 2695 C CA . GLU A 1 164 ? 24.253 58.751 2.347 1.00 10.86 164 GLU A CA 1
ATOM 2696 C C . GLU A 1 164 ? 23.303 57.711 2.963 1.00 9.98 164 GLU A C 1
ATOM 2697 O O . GLU A 1 164 ? 22.205 57.490 2.403 1.00 13.04 164 GLU A O 1
ATOM 2715 N N . GLU A 1 165 ? 23.682 57.030 4.033 1.00 8.97 165 GLU A N 1
ATOM 2716 C CA . GLU A 1 165 ? 22.824 56.130 4.738 1.00 8.63 165 GLU A CA 1
ATOM 2717 C C . GLU A 1 165 ? 21.820 56.850 5.598 1.00 8.47 165 GLU A C 1
ATOM 2718 O O . GLU A 1 165 ? 20.621 56.527 5.611 1.00 8.74 165 GLU A O 1
ATOM 2736 N N . TYR A 1 166 ? 22.295 57.868 6.328 1.00 8.51 166 TYR A N 1
ATOM 2737 C CA . TYR A 1 166 ? 21.388 58.718 7.083 1.00 8.96 166 TYR A CA 1
ATOM 2738 C C . TYR A 1 166 ? 20.365 59.356 6.150 1.00 8.15 166 TYR A C 1
ATOM 2739 O O . TYR A 1 166 ? 19.176 59.469 6.470 1.00 8.44 166 TYR A O 1
ATOM 2757 N N . GLU A 1 167 ? 20.802 59.764 4.931 1.00 8.34 167 GLU A N 1
ATOM 2758 C CA . GLU A 1 167 ? 19.858 60.355 3.987 1.00 7.64 167 GLU A CA 1
ATOM 2759 C C . GLU A 1 167 ? 18.739 59.394 3.643 1.00 7.04 167 GLU A C 1
ATOM 2760 O O . GLU A 1 167 ? 17.572 59.757 3.578 1.00 7.40 167 GLU A O 1
ATOM 2772 N N . LEU A 1 168 ? 19.087 58.119 3.401 1.00 7.77 168 LEU A N 1
ATOM 2773 C CA . LEU A 1 168 ? 18.065 57.108 3.123 1.00 8.35 168 LEU A CA 1
ATOM 2774 C C . LEU A 1 168 ? 17.069 57.033 4.247 1.00 7.98 168 LEU A C 1
ATOM 2775 O O . LEU A 1 168 ? 15.853 56.919 4.011 1.00 9.14 168 LEU A O 1
ATOM 2791 N N . ALA A 1 169 ? 17.540 57.091 5.474 1.00 7.87 169 ALA A N 1
ATOM 2792 C CA . ALA A 1 169 ? 16.620 57.034 6.616 1.00 8.70 169 ALA A CA 1
ATOM 2793 C C . ALA A 1 169 ? 15.716 58.243 6.635 1.00 7.76 169 ALA A C 1
ATOM 2794 O O . ALA A 1 169 ? 14.500 58.117 6.897 1.00 8.81 169 ALA A O 1
ATOM 2801 N N . LYS A 1 170 ? 16.223 59.444 6.372 1.00 7.52 170 LYS A N 1
ATOM 2802 C CA . LYS A 1 170 ? 15.350 60.608 6.307 1.00 7.75 170 LYS A CA 1
ATOM 2803 C C . LYS A 1 170 ? 14.312 60.466 5.208 1.00 7.74 170 LYS A C 1
ATOM 2804 O O . LYS A 1 170 ? 13.153 60.882 5.365 1.00 9.05 170 LYS A O 1
ATOM 2823 N N . MET A 1 171 ? 14.702 59.925 4.063 1.00 7.27 171 MET A N 1
ATOM 2824 C CA . MET A 1 171 ? 13.811 59.793 2.937 1.00 7.60 171 MET A CA 1
ATOM 2825 C C . MET A 1 171 ? 12.731 58.729 3.179 1.00 7.63 171 MET A C 1
ATOM 2826 O O . MET A 1 171 ? 11.593 58.890 2.740 1.00 8.46 171 MET A O 1
ATOM 2840 N N . LEU A 1 172 ? 13.124 57.607 3.793 1.00 7.67 172 LEU A N 1
ATOM 2841 C CA . LEU A 1 172 ? 12.297 56.397 3.751 1.00 7.55 172 LEU A CA 1
ATOM 2842 C C . LEU A 1 172 ? 11.623 56.043 5.066 1.00 7.71 172 LEU A C 1
ATOM 2843 O O . LEU A 1 172 ? 10.665 55.274 5.045 1.00 8.88 172 LEU A O 1
ATOM 2859 N N . THR A 1 173 ? 12.090 56.527 6.212 1.00 7.83 173 THR A N 1
ATOM 2860 C CA . THR A 1 173 ? 11.387 56.200 7.443 1.00 7.88 173 THR A CA 1
ATOM 2861 C C . THR A 1 173 ? 9.979 56.807 7.400 1.00 8.76 173 THR A C 1
ATOM 2862 O O . THR A 1 173 ? 9.761 57.894 6.896 1.00 10.40 173 THR A O 1
ATOM 2873 N N . ARG A 1 174 ? 9.041 56.031 7.949 1.00 9.01 174 ARG A N 1
ATOM 2874 C CA . ARG A 1 174 ? 7.604 56.353 7.889 1.00 8.94 174 ARG A CA 1
ATOM 2875 C C . ARG A 1 174 ? 7.025 56.376 9.278 1.00 9.04 174 ARG A C 1
ATOM 2876 O O . ARG A 1 174 ? 7.611 55.862 10.247 1.00 9.98 174 ARG A O 1
ATOM 2897 N N A LYS A 1 175 ? 5.853 56.967 9.425 0.50 9.91 175 LYS A N 1
ATOM 2898 N N B LYS A 1 175 ? 5.847 56.977 9.421 0.25 10.28 175 LYS A N 1
ATOM 2899 N N C LYS A 1 175 ? 5.846 56.965 9.423 0.25 8.16 175 LYS A N 1
ATOM 2900 C CA A LYS A 1 175 ? 5.022 56.852 10.617 0.50 9.70 175 LYS A CA 1
ATOM 2901 C CA B LYS A 1 175 ? 5.131 56.862 10.687 0.25 9.16 175 LYS A CA 1
ATOM 2902 C CA C LYS A 1 175 ? 5.127 56.867 10.690 0.25 8.74 175 LYS A CA 1
ATOM 2903 C C A LYS A 1 175 ? 4.850 55.390 10.992 0.50 9.00 175 LYS A C 1
ATOM 2904 C C B LYS A 1 175 ? 4.870 55.392 10.991 0.25 8.52 175 LYS A C 1
ATOM 2905 C C C LYS A 1 175 ? 4.857 55.396 10.991 0.25 7.91 175 LYS A C 1
ATOM 2906 O O A LYS A 1 175 ? 4.589 54.553 10.114 0.50 11.19 175 LYS A O 1
ATOM 2907 O O B LYS A 1 175 ? 4.594 54.598 10.090 0.25 10.25 175 LYS A O 1
ATOM 2908 O O C LYS A 1 175 ? 4.568 54.619 10.074 0.25 7.72 175 LYS A O 1
ATOM 2963 N N . GLY A 1 176 ? 4.939 55.072 12.270 1.00 8.83 176 GLY A N 1
ATOM 2964 C CA . GLY A 1 176 ? 4.760 53.707 12.744 1.00 8.94 176 GLY A CA 1
ATOM 2965 C C . GLY A 1 176 ? 4.179 53.700 14.146 1.00 9.02 176 GLY A C 1
ATOM 2966 O O . GLY A 1 176 ? 3.702 54.733 14.640 1.00 9.67 176 GLY A O 1
ATOM 2970 N N . SER A 1 177 ? 4.230 52.545 14.790 1.00 9.14 177 SER A N 1
ATOM 2971 C CA . SER A 1 177 ? 3.780 52.424 16.165 1.00 9.01 177 SER A CA 1
ATOM 2972 C C . SER A 1 177 ? 4.464 51.232 16.831 1.00 9.73 177 SER A C 1
ATOM 2973 O O . SER A 1 177 ? 4.723 50.227 16.182 1.00 10.37 177 SER A O 1
ATOM 2981 N N . LEU A 1 178 ? 4.683 51.370 18.139 1.00 10.47 178 LEU A N 1
ATOM 2982 C CA . LEU A 1 178 ? 5.069 50.291 18.995 1.00 10.88 178 LEU A CA 1
ATOM 2983 C C . LEU A 1 178 ? 3.921 49.436 19.491 1.00 9.51 178 LEU A C 1
ATOM 2984 O O . LEU A 1 178 ? 4.101 48.351 20.055 1.00 10.45 178 LEU A O 1
ATOM 3000 N N . PHE A 1 179 ? 2.721 49.882 19.414 1.00 9.83 179 PHE A N 1
ATOM 3001 C CA . PHE A 1 179 ? 1.500 49.264 19.837 1.00 9.76 179 PHE A CA 1
ATOM 3002 C C . PHE A 1 179 ? 1.634 48.846 21.288 1.00 9.67 179 PHE A C 1
ATOM 3003 O O . PHE A 1 179 ? 1.182 47.784 21.704 1.00 10.61 179 PHE A O 1
ATOM 3020 N N . GLN A 1 180 ? 2.219 49.731 22.127 1.00 10.41 180 GLN A N 1
ATOM 3021 C CA . GLN A 1 180 ? 2.640 49.323 23.459 1.00 10.91 180 GLN A CA 1
ATOM 3022 C C . GLN A 1 180 ? 1.460 48.901 24.329 1.00 11.13 180 GLN A C 1
ATOM 3023 O O . GLN A 1 180 ? 1.533 47.879 25.015 1.00 12.13 180 GLN A O 1
ATOM 3037 N N . ASN A 1 181 ? 0.368 49.643 24.311 1.00 11.76 181 ASN A N 1
ATOM 3038 C CA . ASN A 1 181 ? -0.789 49.320 25.091 1.00 12.61 181 ASN A CA 1
ATOM 3039 C C . ASN A 1 181 ? -1.520 48.086 24.587 1.00 12.38 181 ASN A C 1
ATOM 3040 O O . ASN A 1 181 ? -2.239 47.455 25.352 1.00 14.85 181 ASN A O 1
ATOM 3051 N N . ILE A 1 182 ? -1.372 47.787 23.305 1.00 11.49 182 ILE A N 1
ATOM 3052 C CA . ILE A 1 182 ? -1.995 46.580 22.719 1.00 11.49 182 ILE A CA 1
ATOM 3053 C C . ILE A 1 182 ? -1.155 45.398 23.140 1.00 11.15 182 ILE A C 1
ATOM 3054 O O . ILE A 1 182 ? -1.683 44.345 23.577 1.00 11.83 182 ILE A O 1
ATOM 3070 N N . LEU A 1 183 ? 0.171 45.486 23.062 1.00 11.05 183 LEU A N 1
ATOM 3071 C CA . LEU A 1 183 ? 1.030 44.458 23.589 1.00 10.84 183 LEU A CA 1
ATOM 3072 C C . LEU A 1 183 ? 0.724 44.167 25.058 1.00 11.30 183 LEU A C 1
ATOM 3073 O O . LEU A 1 183 ? 0.783 43.002 25.483 1.00 11.94 183 LEU A O 1
ATOM 3089 N N . ALA A 1 184 ? 0.465 45.218 25.849 1.00 11.97 184 ALA A N 1
ATOM 3090 C CA . ALA A 1 184 ? 0.243 45.050 27.303 1.00 13.42 184 ALA A CA 1
ATOM 3091 C C . ALA A 1 184 ? -0.957 44.159 27.608 1.00 13.63 184 ALA A C 1
ATOM 3092 O O . ALA A 1 184 ? -1.022 43.554 28.654 1.00 18.69 184 ALA A O 1
ATOM 3099 N N . LYS A 1 185 ? -1.945 44.115 26.695 1.00 13.65 185 LYS A N 1
ATOM 3100 C CA . LYS A 1 185 ? -3.129 43.314 26.866 1.00 14.47 185 LYS A CA 1
ATOM 3101 C C . LYS A 1 185 ? -3.081 41.995 26.101 1.00 14.22 185 LYS A C 1
ATOM 3102 O O . LYS A 1 185 ? -4.029 41.185 26.157 1.00 16.41 185 LYS A O 1
ATOM 3121 N N . ARG A 1 186 ? -2.023 41.739 25.340 1.00 12.89 186 ARG A N 1
ATOM 3122 C CA . ARG A 1 186 ? -1.976 40.582 24.474 1.00 12.67 186 ARG A CA 1
ATOM 3123 C C . ARG A 1 186 ? -1.703 39.335 25.307 1.00 12.81 186 ARG A C 1
ATOM 3124 O O . ARG A 1 186 ? -0.917 39.385 26.268 1.00 13.60 186 ARG A O 1
ATOM 3145 N N . PRO A 1 187 ? -2.229 38.191 24.928 1.00 13.41 187 PRO A N 1
ATOM 3146 C CA . PRO A 1 187 ? -1.786 36.951 25.554 1.00 14.12 187 PRO A CA 1
ATOM 3147 C C . PRO A 1 187 ? -0.252 36.793 25.493 1.00 12.71 187 PRO A C 1
ATOM 3148 O O . PRO A 1 187 ? 0.405 37.205 24.540 1.00 12.76 187 PRO A O 1
ATOM 3159 N N . PHE A 1 188 ? 0.280 36.156 26.522 1.00 12.88 188 PHE A N 1
ATOM 3160 C CA . PHE A 1 188 ? 1.730 35.956 26.616 1.00 12.12 188 PHE A CA 1
ATOM 3161 C C . PHE A 1 188 ? 2.231 35.099 25.479 1.00 11.32 188 PHE A C 1
ATOM 3162 O O . PHE A 1 188 ? 1.555 34.213 24.979 1.00 13.09 188 PHE A O 1
ATOM 3179 N N . PHE A 1 189 ? 3.486 35.357 25.099 1.00 11.00 189 PHE A N 1
ATOM 3180 C CA . PHE A 1 189 ? 4.186 34.448 24.202 1.00 11.08 189 PHE A CA 1
ATOM 3181 C C . PHE A 1 189 ? 4.318 33.071 24.851 1.00 11.73 189 PHE A C 1
ATOM 3182 O O . PHE A 1 189 ? 4.536 32.968 26.063 1.00 13.23 189 PHE A O 1
ATOM 3199 N N . THR A 1 190 ? 4.164 32.021 24.045 1.00 13.02 190 THR A N 1
ATOM 3200 C CA . THR A 1 190 ? 4.059 30.690 24.618 1.00 13.38 190 THR A CA 1
ATOM 3201 C C . THR A 1 190 ? 5.395 30.010 24.775 1.00 12.77 190 THR A C 1
ATOM 3202 O O . THR A 1 190 ? 6.367 30.226 24.034 1.00 12.84 190 THR A O 1
ATOM 3213 N N . LYS A 1 191 ? 5.451 29.165 25.799 1.00 14.58 191 LYS A N 1
ATOM 3214 C CA . LYS A 1 191 ? 6.667 28.401 26.008 1.00 15.75 191 LYS A CA 1
ATOM 3215 C C . LYS A 1 191 ? 6.880 27.346 24.901 1.00 14.57 191 LYS A C 1
ATOM 3216 O O . LYS A 1 191 ? 8.016 27.087 24.507 1.00 16.21 191 LYS A O 1
ATOM 3235 N N . GLU A 1 192 ? 5.809 26.735 24.385 1.00 15.14 192 GLU A N 1
ATOM 3236 C CA . GLU A 1 192 ? 5.958 25.661 23.424 1.00 16.37 192 GLU A CA 1
ATOM 3237 C C . GLU A 1 192 ? 6.439 26.113 22.069 1.00 15.83 192 GLU A C 1
ATOM 3238 O O . GLU A 1 192 ? 7.033 25.437 21.270 1.00 17.05 192 GLU A O 1
ATOM 3250 N N . GLY A 1 193 ? 6.102 27.296 21.718 1.00 14.00 193 GLY A N 1
ATOM 3251 C CA . GLY A 1 193 ? 6.271 28.006 20.413 1.00 13.04 193 GLY A CA 1
ATOM 3252 C C . GLY A 1 193 ? 7.496 28.831 20.515 1.00 11.65 193 GLY A C 1
ATOM 3253 O O . GLY A 1 193 ? 8.639 28.335 20.415 1.00 12.43 193 GLY A O 1
ATOM 3257 N N . TYR A 1 194 ? 7.348 30.120 20.758 1.00 11.04 194 TYR A N 1
ATOM 3258 C CA . TYR A 1 194 ? 8.471 31.050 20.926 1.00 10.14 194 TYR A CA 1
ATOM 3259 C C . TYR A 1 194 ? 9.477 30.520 21.924 1.00 10.48 194 TYR A C 1
ATOM 3260 O O . TYR A 1 194 ? 10.713 30.602 21.674 1.00 10.74 194 TYR A O 1
ATOM 3278 N N . GLY A 1 195 ? 9.052 30.011 23.090 1.00 11.48 195 GLY A N 1
ATOM 3279 C CA . GLY A 1 195 ? 10.045 29.618 24.078 1.00 12.50 195 GLY A CA 1
ATOM 3280 C C . GLY A 1 195 ? 10.970 28.539 23.614 1.00 12.50 195 GLY A C 1
ATOM 3281 O O . GLY A 1 195 ? 12.098 28.418 24.093 1.00 15.24 195 GLY A O 1
ATOM 3285 N N . SER A 1 196 ? 10.521 27.711 22.644 1.00 12.30 196 SER A N 1
ATOM 3286 C CA . SER A 1 196 ? 11.319 26.572 22.230 1.00 13.37 196 SER A CA 1
ATOM 3287 C C . SER A 1 196 ? 12.380 26.907 21.197 1.00 12.50 196 SER A C 1
ATOM 3288 O O . SER A 1 196 ? 13.280 26.080 20.987 1.00 14.59 196 SER A O 1
ATOM 3296 N N . ILE A 1 197 ? 12.326 28.024 20.510 1.00 11.06 197 ILE A N 1
ATOM 3297 C CA . ILE A 1 197 ? 13.262 28.282 19.412 1.00 10.50 197 ILE A CA 1
ATOM 3298 C C . ILE A 1 197 ? 14.611 28.678 19.994 1.00 9.73 197 ILE A C 1
ATOM 3299 O O . ILE A 1 197 ? 14.753 29.257 21.071 1.00 10.49 197 ILE A O 1
ATOM 3315 N N . LYS A 1 198 ? 15.633 28.373 19.227 1.00 9.80 198 LYS A N 1
ATOM 3316 C CA . LYS A 1 198 ? 16.994 28.810 19.544 1.00 10.24 198 LYS A CA 1
ATOM 3317 C C . LYS A 1 198 ? 17.142 30.316 19.301 1.00 9.71 198 LYS A C 1
ATOM 3318 O O . LYS A 1 198 ? 16.695 30.805 18.253 1.00 10.95 198 LYS A O 1
ATOM 3337 N N . LYS A 1 199 ? 17.763 30.997 20.238 1.00 9.41 199 LYS A N 1
ATOM 3338 C CA . LYS A 1 199 ? 17.840 32.450 20.260 1.00 9.12 199 LYS A CA 1
ATOM 3339 C C . LYS A 1 199 ? 19.269 32.918 20.420 1.00 8.48 199 LYS A C 1
ATOM 3340 O O . LYS A 1 199 ? 19.959 32.574 21.379 1.00 10.19 199 LYS A O 1
ATOM 3359 N N . ILE A 1 200 ? 19.747 33.674 19.421 1.00 8.25 200 ILE A N 1
ATOM 3360 C CA . ILE A 1 200 ? 21.107 34.170 19.340 1.00 7.91 200 ILE A CA 1
ATOM 3361 C C . ILE A 1 200 ? 21.045 35.698 19.460 1.00 7.60 200 ILE A C 1
ATOM 3362 O O . ILE A 1 200 ? 20.339 36.322 18.678 1.00 8.57 200 ILE A O 1
ATOM 3378 N N . TYR A 1 201 ? 21.727 36.264 20.454 1.00 7.81 201 TYR A N 1
ATOM 3379 C CA . TYR A 1 201 ? 21.639 37.688 20.756 1.00 7.92 201 TYR A CA 1
ATOM 3380 C C . TYR A 1 201 ? 22.905 38.366 20.332 1.00 7.75 201 TYR A C 1
ATOM 3381 O O . TYR A 1 201 ? 23.969 38.079 20.865 1.00 8.97 201 TYR A O 1
ATOM 3399 N N . VAL A 1 202 ? 22.795 39.290 19.378 1.00 8.04 202 VAL A N 1
ATOM 3400 C CA . VAL A 1 202 ? 23.896 40.053 18.807 1.00 7.97 202 VAL A CA 1
ATOM 3401 C C . VAL A 1 202 ? 23.730 41.505 19.211 1.00 7.76 202 VAL A C 1
ATOM 3402 O O . VAL A 1 202 ? 22.637 42.081 19.042 1.00 8.44 202 VAL A O 1
ATOM 3415 N N . TRP A 1 203 ? 24.801 42.138 19.682 1.00 8.08 203 TRP A N 1
ATOM 3416 C CA . TRP A 1 203 ? 24.695 43.516 20.118 1.00 8.38 203 TRP A CA 1
ATOM 3417 C C . TRP A 1 203 ? 26.045 44.198 20.078 1.00 7.99 203 TRP A C 1
ATOM 3418 O O . TRP A 1 203 ? 27.076 43.540 20.028 1.00 9.07 203 TRP A O 1
ATOM 3439 N N . THR A 1 204 ? 26.022 45.527 20.171 1.00 8.61 204 THR A N 1
ATOM 3440 C CA . THR A 1 204 ? 27.199 46.334 20.470 1.00 8.54 204 THR A CA 1
ATOM 3441 C C . THR A 1 204 ? 26.935 47.203 21.695 1.00 8.93 204 THR A C 1
ATOM 3442 O O . THR A 1 204 ? 25.850 47.779 21.836 1.00 9.42 204 THR A O 1
ATOM 3453 N N . ASP A 1 205 ? 27.967 47.342 22.533 1.00 10.11 205 ASP A N 1
ATOM 3454 C CA . ASP A 1 205 ? 27.875 48.241 23.672 1.00 11.44 205 ASP A CA 1
ATOM 3455 C C . ASP A 1 205 ? 28.068 49.683 23.257 1.00 11.80 205 ASP A C 1
ATOM 3456 O O . ASP A 1 205 ? 27.980 50.564 24.164 1.00 13.79 205 ASP A O 1
ATOM 3465 N N . GLN A 1 206 ? 28.218 49.964 21.983 1.00 11.20 206 GLN A N 1
ATOM 3466 C CA . GLN A 1 206 ? 28.242 51.348 21.506 1.00 12.54 206 GLN A CA 1
ATOM 3467 C C . GLN A 1 206 ? 26.930 51.803 20.931 1.00 11.68 206 GLN A C 1
ATOM 3468 O O . GLN A 1 206 ? 26.830 52.904 20.382 1.00 13.81 206 GLN A O 1
ATOM 3482 N N . ASP A 1 207 ? 25.865 51.038 21.093 1.00 10.85 207 ASP A N 1
ATOM 3483 C CA . ASP A 1 207 ? 24.531 51.404 20.673 1.00 9.98 207 ASP A CA 1
ATOM 3484 C C . ASP A 1 207 ? 24.043 52.572 21.529 1.00 10.97 207 ASP A C 1
ATOM 3485 O O . ASP A 1 207 ? 24.042 52.462 22.745 1.00 11.70 207 ASP A O 1
ATOM 3494 N N . GLU A 1 208 ? 23.658 53.681 20.879 1.00 10.36 208 GLU A N 1
ATOM 3495 C CA . GLU A 1 208 ? 23.265 54.914 21.544 1.00 10.86 208 GLU A CA 1
ATOM 3496 C C . GLU A 1 208 ? 21.757 55.045 21.774 1.00 10.68 208 GLU A C 1
ATOM 3497 O O . GLU A 1 208 ? 21.303 56.079 22.273 1.00 11.36 208 GLU A O 1
ATOM 3509 N N . ILE A 1 209 ? 20.995 54.009 21.470 1.00 10.27 209 ILE A N 1
ATOM 3510 C CA . ILE A 1 209 ? 19.553 53.970 21.841 1.00 10.31 209 ILE A CA 1
ATOM 3511 C C . ILE A 1 209 ? 19.221 52.749 22.656 1.00 10.08 209 ILE A C 1
ATOM 3512 O O . ILE A 1 209 ? 18.594 52.886 23.720 1.00 12.05 209 ILE A O 1
ATOM 3528 N N . PHE A 1 210 ? 19.596 51.554 22.236 1.00 9.10 210 PHE A N 1
ATOM 3529 C CA . PHE A 1 210 ? 19.465 50.341 23.041 1.00 9.83 210 PHE A CA 1
ATOM 3530 C C . PHE A 1 210 ? 20.759 50.258 23.860 1.00 9.94 210 PHE A C 1
ATOM 3531 O O . PHE A 1 210 ? 21.725 49.587 23.508 1.00 9.96 210 PHE A O 1
ATOM 3548 N N . LEU A 1 211 ? 20.765 51.006 24.962 1.00 10.17 211 LEU A N 1
ATOM 3549 C CA . LEU A 1 211 ? 21.993 51.255 25.726 1.00 10.77 211 LEU A CA 1
ATOM 3550 C C . LEU A 1 211 ? 22.423 49.978 26.423 1.00 10.34 211 LEU A C 1
ATOM 3551 O O . LEU A 1 211 ? 21.627 49.056 26.632 1.00 10.22 211 LEU A O 1
ATOM 3567 N N . PRO A 1 212 ? 23.673 49.903 26.856 1.00 10.97 212 PRO A N 1
ATOM 3568 C CA . PRO A 1 212 ? 24.184 48.693 27.489 1.00 11.30 212 PRO A CA 1
ATOM 3569 C C . PRO A 1 212 ? 23.353 48.266 28.682 1.00 10.49 212 PRO A C 1
ATOM 3570 O O . PRO A 1 212 ? 23.102 47.051 28.854 1.00 11.46 212 PRO A O 1
ATOM 3581 N N . GLU A 1 213 ? 22.896 49.195 29.513 1.00 11.18 213 GLU A N 1
ATOM 3582 C CA . GLU A 1 213 ? 22.045 48.814 30.637 1.00 12.25 213 GLU A CA 1
ATOM 3583 C C . GLU A 1 213 ? 20.847 48.024 30.151 1.00 11.39 213 GLU A C 1
ATOM 3584 O O . GLU A 1 213 ? 20.458 47.019 30.765 1.00 13.51 213 GLU A O 1
ATOM 3596 N N . PHE A 1 214 ? 20.215 48.450 29.064 1.00 10.49 214 PHE A N 1
ATOM 3597 C CA . PHE A 1 214 ? 19.047 47.745 28.560 1.00 9.96 214 PHE A CA 1
ATOM 3598 C C . PHE A 1 214 ? 19.393 46.377 27.985 1.00 9.55 214 PHE A C 1
ATOM 3599 O O . PHE A 1 214 ? 18.731 45.365 28.263 1.00 9.54 214 PHE A O 1
ATOM 3616 N N . GLN A 1 215 ? 20.413 46.342 27.129 1.00 9.07 215 GLN A N 1
ATOM 3617 C CA . GLN A 1 215 ? 20.756 45.089 26.455 1.00 9.10 215 GLN A CA 1
ATOM 3618 C C . GLN A 1 215 ? 21.236 44.045 27.438 1.00 9.04 215 GLN A C 1
ATOM 3619 O O . GLN A 1 215 ? 20.856 42.872 27.377 1.00 9.01 215 GLN A O 1
ATOM 3633 N N . LEU A 1 216 ? 22.097 44.453 28.395 1.00 9.36 216 LEU A N 1
ATOM 3634 C CA . LEU A 1 216 ? 22.561 43.510 29.409 1.00 9.41 216 LEU A CA 1
ATOM 3635 C C . LEU A 1 216 ? 21.428 43.086 30.325 1.00 8.97 216 LEU A C 1
ATOM 3636 O O . LEU A 1 216 ? 21.430 41.945 30.812 1.00 9.81 216 LEU A O 1
ATOM 3652 N N . TRP A 1 217 ? 20.462 43.961 30.594 1.00 9.57 217 TRP A N 1
ATOM 3653 C CA . TRP A 1 217 ? 19.264 43.592 31.342 1.00 9.74 217 TRP A CA 1
ATOM 3654 C C . TRP A 1 217 ? 18.485 42.531 30.584 1.00 9.39 217 TRP A C 1
ATOM 3655 O O . TRP A 1 217 ? 18.000 41.579 31.194 1.00 9.95 217 TRP A O 1
ATOM 3676 N N . GLN A 1 218 ? 18.334 42.682 29.277 1.00 9.29 218 GLN A N 1
ATOM 3677 C CA . GLN A 1 218 ? 17.607 41.681 28.485 1.00 9.42 218 GLN A CA 1
ATOM 3678 C C . GLN A 1 218 ? 18.247 40.307 28.518 1.00 9.26 218 GLN A C 1
ATOM 3679 O O . GLN A 1 218 ? 17.572 39.298 28.591 1.00 9.75 218 GLN A O 1
ATOM 3693 N N . ILE A 1 219 ? 19.587 40.301 28.389 1.00 9.26 219 ILE A N 1
ATOM 3694 C CA . ILE A 1 219 ? 20.340 39.051 28.380 1.00 10.16 219 ILE A CA 1
ATOM 3695 C C . ILE A 1 219 ? 20.162 38.327 29.707 1.00 9.99 219 ILE A C 1
ATOM 3696 O O . ILE A 1 219 ? 20.000 37.113 29.768 1.00 11.24 219 ILE A O 1
ATOM 3712 N N . GLU A 1 220 ? 20.206 39.096 30.833 1.00 9.95 220 GLU A N 1
ATOM 3713 C CA . GLU A 1 220 ? 20.020 38.498 32.152 1.00 10.47 220 GLU A CA 1
ATOM 3714 C C . GLU A 1 220 ? 18.576 38.035 32.336 1.00 10.43 220 GLU A C 1
ATOM 3715 O O . GLU A 1 220 ? 18.322 36.997 32.978 1.00 12.00 220 GLU A O 1
ATOM 3733 N N . ASN A 1 221 ? 17.607 38.771 31.784 1.00 10.30 221 ASN A N 1
ATOM 3734 C CA . ASN A 1 221 ? 16.217 38.457 31.958 1.00 10.66 221 ASN A CA 1
ATOM 3735 C C . ASN A 1 221 ? 15.821 37.151 31.290 1.00 10.82 221 ASN A C 1
ATOM 3736 O O . ASN A 1 221 ? 14.941 36.442 31.826 1.00 12.09 221 ASN A O 1
ATOM 3747 N N . TYR A 1 222 ? 16.396 36.869 30.135 1.00 10.47 222 TYR A N 1
ATOM 3748 C CA . TYR A 1 222 ? 15.923 35.713 29.328 1.00 10.42 222 TYR A CA 1
ATOM 3749 C C . TYR A 1 222 ? 17.139 35.210 28.592 1.00 10.72 222 TYR A C 1
ATOM 3750 O O . TYR A 1 222 ? 17.543 35.704 27.575 1.00 13.80 222 TYR A O 1
ATOM 3768 N N . LYS A 1 223 ? 17.801 34.215 29.165 1.00 11.44 223 LYS A N 1
ATOM 3769 C CA . LYS A 1 223 ? 19.124 33.812 28.764 1.00 12.18 223 LYS A CA 1
ATOM 3770 C C . LYS A 1 223 ? 19.116 33.346 27.298 1.00 11.25 223 LYS A C 1
ATOM 3771 O O . LYS A 1 223 ? 18.467 32.347 26.974 1.00 12.16 223 LYS A O 1
ATOM 3790 N N . PRO A 1 224 ? 19.876 33.980 26.407 1.00 10.21 224 PRO A N 1
ATOM 3791 C CA . PRO A 1 224 ? 19.997 33.479 25.052 1.00 10.19 224 PRO A CA 1
ATOM 3792 C C . PRO A 1 224 ? 20.763 32.195 24.962 1.00 10.04 224 PRO A C 1
ATOM 3793 O O . PRO A 1 224 ? 21.560 31.860 25.847 1.00 11.59 224 PRO A O 1
ATOM 3804 N N . ASP A 1 225 ? 20.565 31.417 23.888 1.00 9.54 225 ASP A N 1
ATOM 3805 C CA . ASP A 1 225 ? 21.386 30.262 23.624 1.00 10.31 225 ASP A CA 1
ATOM 3806 C C . ASP A 1 225 ? 22.827 30.642 23.308 1.00 10.79 225 ASP A C 1
ATOM 3807 O O . ASP A 1 225 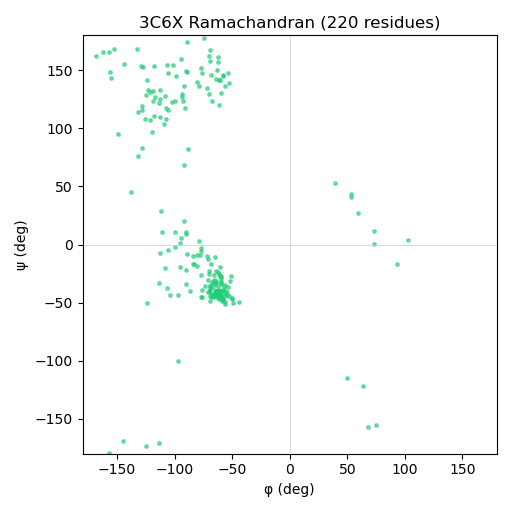? 23.743 29.869 23.617 1.00 12.48 225 ASP A O 1
ATOM 3816 N N . LYS A 1 226 ? 23.034 31.792 22.715 1.00 10.22 226 LYS A N 1
ATOM 3817 C CA . LYS A 1 226 ? 24.383 32.268 22.362 1.00 10.85 226 LYS A CA 1
ATOM 3818 C C . LYS A 1 226 ? 24.336 33.777 22.283 1.00 9.52 226 LYS A C 1
ATOM 3819 O O . LYS A 1 226 ? 23.333 34.328 21.835 1.00 10.01 226 LYS A O 1
ATOM 3838 N N . VAL A 1 227 ? 25.388 34.436 22.717 1.00 10.32 227 VAL A N 1
ATOM 3839 C CA . VAL A 1 227 ? 25.532 35.880 22.668 1.00 10.28 227 VAL A CA 1
ATOM 3840 C C . VAL A 1 227 ? 26.776 36.210 21.856 1.00 9.90 227 VAL A C 1
ATOM 3841 O O . VAL A 1 227 ? 27.854 35.648 22.102 1.00 11.76 227 VAL A O 1
ATOM 3854 N N . TYR A 1 228 ? 26.655 37.125 20.902 1.00 9.38 228 TYR A N 1
ATOM 3855 C CA . TYR A 1 228 ? 27.766 37.690 20.172 1.00 9.55 228 TYR A CA 1
ATOM 3856 C C . TYR A 1 228 ? 27.791 39.197 20.427 1.00 9.58 228 TYR A C 1
ATOM 3857 O O . TYR A 1 228 ? 26.818 39.884 20.172 1.00 10.77 228 TYR A O 1
ATOM 3875 N N . LYS A 1 229 ? 28.922 39.712 20.932 1.00 10.11 229 LYS A N 1
ATOM 3876 C CA . LYS A 1 229 ? 29.118 41.160 21.072 1.00 10.11 229 LYS A CA 1
ATOM 3877 C C . LYS A 1 229 ? 30.027 41.612 19.938 1.00 10.11 229 LYS A C 1
ATOM 3878 O O . LYS A 1 229 ? 31.138 41.127 19.765 1.00 11.91 229 LYS A O 1
ATOM 3897 N N . VAL A 1 230 ? 29.531 42.553 19.147 1.00 9.52 230 VAL A N 1
ATOM 3898 C CA . VAL A 1 230 ? 30.275 43.176 18.073 1.00 9.27 230 VAL A CA 1
ATOM 3899 C C . VAL A 1 230 ? 30.926 44.453 18.622 1.00 9.30 230 VAL A C 1
ATOM 3900 O O . VAL A 1 230 ? 30.249 45.275 19.233 1.00 10.63 230 VAL A O 1
ATOM 3913 N N . GLU A 1 231 ? 32.231 44.561 18.423 1.00 10.01 231 GLU A N 1
ATOM 3914 C CA . GLU A 1 231 ? 32.980 45.700 18.920 1.00 11.14 231 GLU A CA 1
ATOM 3915 C C . GLU A 1 231 ? 32.766 46.887 17.988 1.00 11.06 231 GLU A C 1
ATOM 3916 O O . GLU A 1 231 ? 32.834 46.781 16.760 1.00 13.50 231 GLU A O 1
ATOM 3928 N N . GLY A 1 232 ? 32.552 48.065 18.555 1.00 10.74 232 GLY A N 1
ATOM 3929 C CA . GLY A 1 232 ? 32.374 49.253 17.762 1.00 10.71 232 GLY A CA 1
ATOM 3930 C C . GLY A 1 232 ? 31.013 49.343 17.072 1.00 9.97 232 GLY A C 1
ATOM 3931 O O . GLY A 1 232 ? 30.014 48.779 17.493 1.00 11.41 232 GLY A O 1
ATOM 3935 N N . GLY A 1 233 ? 30.978 50.097 15.988 1.00 10.38 233 GLY A N 1
ATOM 3936 C CA . GLY A 1 233 ? 29.741 50.325 15.241 1.00 10.60 233 GLY A CA 1
ATOM 3937 C C . GLY A 1 233 ? 28.739 51.126 15.984 1.00 9.62 233 GLY A C 1
ATOM 3938 O O . GLY A 1 233 ? 29.055 51.932 16.884 1.00 12.13 233 GLY A O 1
ATOM 3942 N N . ASP A 1 234 ? 27.480 50.980 15.596 1.00 9.42 234 ASP A N 1
ATOM 3943 C CA . ASP A 1 234 ? 26.352 51.725 16.156 1.00 8.82 234 ASP A CA 1
ATOM 3944 C C . ASP A 1 234 ? 25.131 50.842 16.191 1.00 7.89 234 ASP A C 1
ATOM 3945 O O . ASP A 1 234 ? 25.192 49.640 15.928 1.00 8.65 234 ASP A O 1
ATOM 3954 N N . HIS A 1 235 ? 23.982 51.445 16.463 1.00 8.40 235 HIS A N 1
ATOM 3955 C CA . HIS A 1 235 ? 22.739 50.690 16.517 1.00 7.83 235 HIS A CA 1
ATOM 3956 C C . HIS A 1 235 ? 22.462 49.939 15.211 1.00 7.69 235 HIS A C 1
ATOM 3957 O O . HIS A 1 235 ? 21.927 48.821 15.239 1.00 8.19 235 H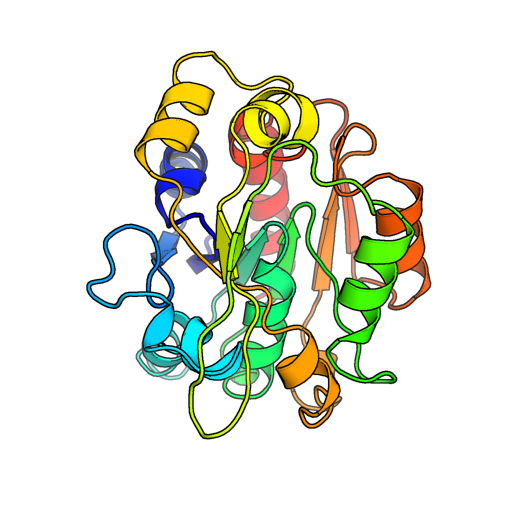IS A O 1
ATOM 3971 N N . LYS A 1 236 ? 22.800 50.541 14.072 1.00 7.42 236 LYS A N 1
ATOM 3972 C CA . LYS A 1 236 ? 22.574 49.923 12.759 1.00 7.21 236 LYS A CA 1
ATOM 3973 C C . LYS A 1 236 ? 23.806 49.130 12.348 1.00 7.05 236 LYS A C 1
ATOM 3974 O O . LYS A 1 236 ? 24.487 49.435 11.368 1.00 7.54 236 LYS A O 1
ATOM 3993 N N . LEU A 1 237 ? 24.065 48.038 13.056 1.00 7.17 237 LEU A N 1
ATOM 3994 C CA . LEU A 1 237 ? 25.218 47.196 12.775 1.00 7.48 237 LEU A CA 1
ATOM 3995 C C . LEU A 1 237 ? 25.194 46.628 11.361 1.00 7.09 237 LEU A C 1
ATOM 3996 O O . LEU A 1 237 ? 26.250 46.294 10.801 1.00 7.55 237 LEU A O 1
ATOM 4012 N N . GLN A 1 238 ? 24.011 46.461 10.764 1.00 6.97 238 GLN A N 1
ATOM 4013 C CA . GLN A 1 238 ? 23.937 45.950 9.406 1.00 7.04 238 GLN A CA 1
ATOM 4014 C C . GLN A 1 238 ? 24.417 46.984 8.385 1.00 6.94 238 GLN A C 1
ATOM 4015 O O . GLN A 1 238 ? 24.576 46.602 7.195 1.00 7.44 238 GLN A O 1
ATOM 4029 N N . LEU A 1 239 ? 24.635 48.217 8.803 1.00 7.18 239 LEU A N 1
ATOM 4030 C CA . LEU A 1 239 ? 25.242 49.263 8.004 1.00 7.82 239 LEU A CA 1
ATOM 4031 C C . LEU A 1 239 ? 26.709 49.521 8.412 1.00 7.94 239 LEU A C 1
ATOM 4032 O O . LEU A 1 239 ? 27.538 49.697 7.545 1.00 9.48 239 LEU A O 1
ATOM 4048 N N . THR A 1 240 ? 26.998 49.578 9.697 1.00 8.16 240 THR A N 1
ATOM 4049 C CA . THR A 1 240 ? 28.337 49.946 10.179 1.00 8.41 240 THR A CA 1
ATOM 4050 C C . THR A 1 240 ? 29.274 48.770 10.370 1.00 8.06 240 THR A C 1
ATOM 4051 O O . THR A 1 240 ? 30.472 48.980 10.397 1.00 10.29 240 THR A O 1
ATOM 4062 N N . LYS A 1 241 ? 28.741 47.556 10.529 1.00 8.20 241 LYS A N 1
ATOM 4063 C CA . LYS A 1 241 ? 29.520 46.340 10.777 1.00 8.35 241 LYS A CA 1
ATOM 4064 C C . LYS A 1 241 ? 28.957 45.200 9.941 1.00 7.88 241 LYS A C 1
ATOM 4065 O O . LYS A 1 241 ? 28.806 44.065 10.389 1.00 8.42 241 LYS A O 1
ATOM 4084 N N . THR A 1 242 ? 28.667 45.481 8.663 1.00 7.93 242 THR A N 1
ATOM 4085 C CA . THR A 1 242 ? 27.963 44.557 7.811 1.00 7.86 242 THR A CA 1
ATOM 4086 C C . THR A 1 242 ? 28.711 43.237 7.699 1.00 8.39 242 THR A C 1
ATOM 4087 O O . THR A 1 242 ? 28.126 42.166 7.784 1.00 8.32 242 THR A O 1
ATOM 4098 N N . LYS A 1 243 ? 30.029 43.327 7.462 1.00 8.92 243 LYS A N 1
ATOM 4099 C CA . LYS A 1 243 ? 30.829 42.117 7.329 1.00 9.54 243 LYS A CA 1
ATOM 4100 C C . LYS A 1 243 ? 30.808 41.286 8.600 1.00 9.54 243 LYS A C 1
ATOM 4101 O O . LYS A 1 243 ? 30.727 40.044 8.523 1.00 10.36 243 LYS A O 1
ATOM 4133 N N . GLU A 1 244 ? 30.922 41.910 9.745 1.00 9.88 244 GLU A N 1
ATOM 4134 C CA . GLU A 1 244 ? 30.917 41.191 11.015 1.00 10.05 244 GLU A CA 1
ATOM 4135 C C . GLU A 1 244 ? 29.595 40.497 11.223 1.00 9.20 244 GLU A C 1
ATOM 4136 O O . GLU A 1 244 ? 29.548 39.375 11.718 1.00 9.94 244 GLU A O 1
ATOM 4148 N N . ILE A 1 245 ? 28.488 41.180 10.888 1.00 8.61 245 ILE A N 1
ATOM 4149 C CA . ILE A 1 245 ? 27.174 40.564 11.017 1.00 8.02 245 ILE A CA 1
ATOM 4150 C C . ILE A 1 245 ? 27.076 39.346 10.072 1.00 7.97 245 ILE A C 1
ATOM 4151 O O . ILE A 1 245 ? 26.570 38.288 10.475 1.00 8.27 245 ILE A O 1
ATOM 4167 N N . ALA A 1 246 ? 27.543 39.478 8.829 1.00 8.19 246 ALA A N 1
ATOM 4168 C CA . ALA A 1 246 ? 27.492 38.336 7.944 1.00 8.24 246 ALA A CA 1
ATOM 4169 C C . ALA A 1 246 ? 28.282 37.159 8.470 1.00 8.61 246 ALA A C 1
ATOM 4170 O O . ALA A 1 246 ? 27.873 36.001 8.319 1.00 9.40 246 ALA A O 1
ATOM 4177 N N . GLU A 1 247 ? 29.464 37.426 9.064 1.00 9.28 247 GLU A N 1
ATOM 4178 C CA . GLU A 1 247 ? 30.297 36.338 9.607 1.00 10.02 247 GLU A CA 1
ATOM 4179 C C . GLU A 1 247 ? 29.607 35.653 10.738 1.00 9.06 247 GLU A C 1
ATOM 4180 O O . GLU A 1 247 ? 29.653 34.405 10.868 1.00 9.88 247 GLU A O 1
ATOM 4198 N N . ILE A 1 248 ? 28.926 36.406 11.624 1.00 8.69 248 ILE A N 1
ATOM 4199 C CA . ILE A 1 248 ? 28.153 35.807 12.694 1.00 8.67 248 ILE A CA 1
ATOM 4200 C C . ILE A 1 248 ? 27.033 34.954 12.143 1.00 8.30 248 ILE A C 1
ATOM 4201 O O . ILE A 1 248 ? 26.802 33.818 12.577 1.00 8.77 248 ILE A O 1
ATOM 4217 N N . LEU A 1 249 ? 26.302 35.508 11.152 1.00 7.78 249 LEU A N 1
ATOM 4218 C CA . LEU A 1 249 ? 25.187 34.750 10.575 1.00 7.95 249 LEU A CA 1
ATOM 4219 C C . LEU A 1 249 ? 25.640 33.470 9.914 1.00 7.94 249 LEU A C 1
ATOM 4220 O O . LEU A 1 249 ? 24.972 32.462 9.972 1.00 8.26 249 LEU A O 1
ATOM 4236 N N . GLN A 1 250 ? 26.804 33.464 9.257 1.00 8.30 250 GLN A N 1
ATOM 4237 C CA . GLN A 1 250 ? 27.356 32.248 8.715 1.00 8.53 250 GLN A CA 1
ATOM 4238 C C . GLN A 1 250 ? 27.579 31.214 9.821 1.00 8.76 250 GLN A C 1
ATOM 4239 O O . GLN A 1 250 ? 27.267 30.046 9.664 1.00 9.50 250 GLN A O 1
ATOM 4253 N N . GLU A 1 251 ? 28.143 31.646 10.949 1.00 9.13 251 GLU A N 1
ATOM 4254 C CA . GLU A 1 251 ? 28.354 30.714 12.039 1.00 9.93 251 GLU A CA 1
ATOM 4255 C C . GLU A 1 251 ? 27.016 30.165 12.562 1.00 9.39 251 GLU A C 1
ATOM 4256 O O . GLU A 1 251 ? 26.914 28.973 12.859 1.00 10.48 251 GLU A O 1
ATOM 4268 N N . VAL A 1 252 ? 26.005 31.016 12.663 1.00 9.07 252 VAL A N 1
ATOM 4269 C CA . VAL A 1 252 ? 24.680 30.555 13.088 1.00 9.28 252 VAL A CA 1
ATOM 4270 C C . VAL A 1 252 ? 24.157 29.498 12.096 1.00 9.06 252 VAL A C 1
ATOM 4271 O O . VAL A 1 252 ? 23.648 28.464 12.510 1.00 10.21 252 VAL A O 1
ATOM 4284 N N . ALA A 1 253 ? 24.299 29.758 10.795 1.00 9.13 253 ALA A N 1
ATOM 4285 C CA . ALA A 1 253 ? 23.859 28.798 9.783 1.00 9.45 253 ALA A CA 1
ATOM 4286 C C . ALA A 1 253 ? 24.579 27.459 9.921 1.00 9.74 253 ALA A C 1
ATOM 4287 O O . ALA A 1 253 ? 24.010 26.411 9.619 1.00 11.94 253 ALA A O 1
ATOM 4294 N N . ASP A 1 254 ? 25.846 27.486 10.338 1.00 10.01 254 ASP A N 1
ATOM 4295 C CA . ASP A 1 254 ? 26.637 26.278 10.541 1.00 11.26 254 ASP A CA 1
ATOM 4296 C C . ASP A 1 254 ? 26.349 25.597 11.870 1.00 12.26 254 ASP A C 1
ATOM 4297 O O . ASP A 1 254 ? 26.764 24.458 12.042 1.00 17.28 254 ASP A O 1
ATOM 4306 N N . THR A 1 255 ? 25.603 26.219 12.759 1.00 11.52 255 THR A N 1
ATOM 4307 C CA . THR A 1 255 ? 25.329 25.681 14.070 1.00 12.13 255 THR A CA 1
ATOM 4308 C C . THR A 1 255 ? 23.916 25.159 14.245 1.00 13.49 255 THR A C 1
ATOM 4309 O O . THR A 1 255 ? 23.719 24.160 14.932 1.00 17.09 255 THR A O 1
ATOM 4320 N N . TYR A 1 256 ? 22.946 25.832 13.661 1.00 13.42 256 TYR A N 1
ATOM 4321 C CA . TYR A 1 256 ? 21.547 25.543 13.913 1.00 15.49 256 TYR A CA 1
ATOM 4322 C C . TYR A 1 256 ? 20.864 25.269 12.610 1.00 16.82 256 TYR A C 1
ATOM 4323 O O . TYR A 1 256 ? 20.922 26.112 11.689 1.00 24.42 256 TYR A O 1
ATOM 4341 N N . ASN A 1 257 ? 20.138 24.167 12.450 1.00 16.78 257 ASN A N 1
ATOM 4342 C CA . ASN A 1 257 ? 19.375 23.903 11.255 1.00 16.17 257 ASN A CA 1
ATOM 4343 C C . ASN A 1 257 ? 18.023 23.243 11.535 1.00 18.15 257 ASN A C 1
ATOM 4344 O O . ASN A 1 257 ? 17.609 23.141 12.700 1.00 22.37 257 ASN A O 1
#

Foldseek 3Di:
DEFEEEEAEDWLEFLVLLVQQQVVLVVVPYHYHRGGFDCAFPDDHNQLAAQAVLNSLVVVLVVLVPDPPPAAHEYEYAAACLLSVLSNQLPRVVRHQAYEYQLYDHADQPAFQLVLVVVLCVVFVDQDQKDWDWHDDPRDIFIKIFRDLVSLCCAQCPPFDPVSSVCSVVGGHIGGPSNVVSRPDHGRDCVGSVPHAYEYEEECQHRRCHPVSSVVRCVVRPHPYYHYDYDDYSSCCRGVVVVVSVVVVVVVVPTD

Solvent-accessible surface area: 10551 Å² total; per-residue (Å²): 83,153,21,22,0,0,0,0,0,5,8,6,1,0,22,39,0,2,88,78,0,67,69,65,0,73,86,77,38,10,128,14,27,29,25,32,0,0,2,5,15,138,21,120,57,99,5,69,85,0,8,24,1,48,68,4,0,60,20,0,32,68,37,0,114,77,14,70,135,79,77,87,2,3,0,0,0,3,8,4,0,0,0,1,0,0,2,0,0,38,147,41,34,117,28,9,12,0,0,2,0,2,1,0,0,1,3,8,18,130,64,36,3,2,71,1,0,55,50,0,53,125,22,19,94,97,19,94,64,12,85,119,55,84,21,98,68,113,69,92,113,0,70,0,6,64,8,7,81,59,0,0,71,83,12,8,0,44,118,8,24,103,117,14,31,69,58,0,63,136,69,8,48,105,4,2,20,2,63,70,31,2,51,160,48,106,99,3,52,141,142,10,0,27,65,10,95,11,0,0,2,10,0,45,94,2,75,6,4,51,45,113,0,0,94,59,0,35,152,43,42,183,8,74,91,58,35,83,7,116,30,7,0,5,0,0,0,8,34,57,16,152,64,3,2,118,18,1,39,87,2,7,83,83,43,151

Radius of gyration: 16.74 Å; Cα contacts (8 Å, |Δi|>4): 585; chains: 1; bounding box: 45×44×34 Å

CATH classification: 3.40.50.1820

Secondary structure (DSSP, 8-state):
---EEEEE--TT--GGGGTTHHHHHHHTT-EEEEE--TTSTT-S--GGG--SHHHHTHHHHHHHHTSPTT--EEEEEEETHHHHHHHHHHHHGGGEEEEEEEEE----SSS-TTHHHHHHHHHS---TT-EEEEEEETTEEEEEEE--HHHIIIIISTTS-HHHHHHHHHH---B---HHHHHHSPPPPTTTGGGS-EEEEE-TT-SSS-HHHHHHHHHHS--SEEEEPPS--S-HHHHSHHHHHHHHHHHHHH--

Organism: Hevea brasiliensis (NCBI:txid3981)

Nearest PDB structures (foldseek):
  3c6x-assembly1_A  TM=1.004E+00  e=3.875E-57  Hevea brasiliensis
  1sci-assembly1_A  TM=1.003E+00  e=2.247E-55  Hevea brasiliensis
  8euo-assembly1_A  TM=1.002E+00  e=3.123E-53  Hevea brasiliensis
  5tdx-assembly1_B  TM=9.974E-01  e=2.406E-47  synthetic construct
  3wwp-assembly2_L  TM=9.908E-01  e=2.024E-38  Baliospermum montanum

InterPro domains:
  IPR000073 Alpha/beta hydrolase fold-1 [PF00561] (5-241)
  IPR029058 Alpha/Beta hydrolase fold [G3DSA:3.40.50.1820] (2-257)
  IPR029058 Alpha/Beta hydrolase fold [SSF53474] (6-252)
  IPR045889 Methylesterase/Alpha-hydroxynitrile lyase [PTHR10992] (5-253)

B-factor: mean 16.78, std 11.46, range [5.74, 116.16]